Protein AF-A0A7S1ZRF4-F1 (afdb_monomer)

Structure (mmCIF, N/CA/C/O backbone):
data_AF-A0A7S1ZRF4-F1
#
_entry.id   AF-A0A7S1ZRF4-F1
#
loop_
_atom_site.group_PDB
_atom_site.id
_atom_site.type_symbol
_atom_site.label_atom_id
_atom_site.label_alt_id
_atom_site.label_comp_id
_atom_site.label_asym_id
_atom_site.label_entity_id
_atom_site.label_seq_id
_atom_site.pdbx_PDB_ins_code
_atom_site.Cartn_x
_atom_site.Cartn_y
_atom_site.Cartn_z
_atom_site.occupancy
_atom_site.B_iso_or_equiv
_atom_site.auth_seq_id
_atom_site.auth_comp_id
_atom_site.auth_asym_id
_atom_site.auth_atom_id
_atom_site.pdbx_PDB_model_num
ATOM 1 N N . MET A 1 1 ? -15.559 65.525 18.051 1.00 33.03 1 MET A N 1
ATOM 2 C CA . MET A 1 1 ? -15.674 65.335 16.590 1.00 33.03 1 MET A CA 1
ATOM 3 C C . MET A 1 1 ? -14.543 64.409 16.149 1.00 33.03 1 MET A C 1
ATOM 5 O O . MET A 1 1 ? -13.411 64.823 16.328 1.00 33.03 1 MET A O 1
ATOM 9 N N . ALA A 1 2 ? -14.898 63.197 15.673 1.00 30.84 2 ALA A N 1
ATOM 10 C CA . ALA A 1 2 ? -14.132 62.157 14.933 1.00 30.84 2 ALA A CA 1
ATOM 11 C C . ALA A 1 2 ? -12.746 61.707 15.486 1.00 30.84 2 ALA A C 1
ATOM 13 O O . ALA A 1 2 ? -11.907 62.539 15.786 1.00 30.84 2 ALA A O 1
ATOM 14 N N . GLY A 1 3 ? -12.398 60.422 15.686 1.00 26.98 3 GLY A N 1
ATOM 15 C CA . GLY A 1 3 ? -12.718 59.191 14.933 1.00 26.98 3 GLY A CA 1
ATOM 16 C C . GLY A 1 3 ? -11.791 59.090 13.709 1.00 26.98 3 GLY A C 1
ATOM 17 O O . GLY A 1 3 ? -11.862 59.966 12.862 1.00 26.98 3 GLY A O 1
ATOM 18 N N . ILE A 1 4 ? -10.869 58.124 13.584 1.00 33.31 4 ILE A N 1
ATOM 19 C CA . ILE A 1 4 ? -11.102 56.807 12.956 1.00 33.31 4 ILE A CA 1
ATOM 20 C C . ILE A 1 4 ? -9.977 55.817 13.336 1.00 33.31 4 ILE A C 1
ATOM 22 O O . ILE A 1 4 ? -8.793 56.147 13.324 1.00 33.31 4 ILE A O 1
ATOM 26 N N . LEU A 1 5 ? -10.408 54.592 13.650 1.00 33.38 5 LEU A N 1
ATOM 27 C CA . LEU A 1 5 ? -9.651 53.381 13.971 1.00 33.38 5 LEU A CA 1
ATOM 28 C C . LEU A 1 5 ? -9.147 52.649 12.715 1.00 33.38 5 LEU A C 1
ATOM 30 O O . LEU A 1 5 ? -9.769 52.702 11.654 1.00 33.38 5 LEU A O 1
ATOM 34 N N . GLY A 1 6 ? -8.050 51.903 12.885 1.00 29.30 6 GLY A N 1
ATOM 35 C CA . GLY A 1 6 ? -7.490 50.982 11.897 1.00 29.30 6 GLY A CA 1
ATOM 36 C C . GLY A 1 6 ? -8.436 49.836 11.520 1.00 29.30 6 GLY A C 1
ATOM 37 O O . GLY A 1 6 ? -9.207 49.336 12.342 1.00 29.30 6 GLY A O 1
ATOM 38 N N . ARG A 1 7 ? -8.365 49.427 10.249 1.00 33.25 7 ARG A N 1
ATOM 39 C CA . ARG A 1 7 ? -9.131 48.312 9.683 1.00 33.25 7 ARG A CA 1
ATOM 40 C C . ARG A 1 7 ? -8.614 46.976 10.217 1.00 33.25 7 ARG A C 1
ATOM 42 O O . ARG A 1 7 ? -7.439 46.654 10.068 1.00 33.25 7 ARG A O 1
ATOM 49 N N . LYS A 1 8 ? -9.531 46.203 10.796 1.00 32.00 8 LYS A N 1
ATOM 50 C CA . LYS A 1 8 ? -9.404 44.765 11.036 1.00 32.00 8 LYS A CA 1
ATOM 51 C C . LYS A 1 8 ? -9.622 44.040 9.704 1.00 32.00 8 LYS A C 1
ATOM 53 O O . LYS A 1 8 ? -10.572 44.354 8.995 1.00 32.00 8 LYS A O 1
ATOM 58 N N . GLY A 1 9 ? -8.748 43.094 9.371 1.00 30.02 9 GLY A N 1
ATOM 59 C CA . GLY A 1 9 ? -9.056 42.050 8.398 1.00 30.02 9 GLY A CA 1
ATOM 60 C C . GLY A 1 9 ? -9.903 40.994 9.100 1.00 30.02 9 GLY A C 1
ATOM 61 O O . GLY A 1 9 ? -9.411 40.300 9.988 1.00 30.02 9 GLY A O 1
ATOM 62 N N . GLU A 1 10 ? -11.186 40.947 8.765 1.00 29.66 10 GLU A N 1
ATOM 63 C CA . GLU A 1 10 ? -12.134 39.932 9.216 1.00 29.66 10 GLU A CA 1
ATOM 64 C C . GLU A 1 10 ? -11.812 38.594 8.538 1.00 29.66 10 GLU A C 1
ATOM 66 O O . GLU A 1 10 ? -11.831 38.478 7.315 1.00 29.66 10 GLU A O 1
ATOM 71 N N . PHE A 1 11 ? -11.488 37.583 9.347 1.00 29.62 11 PHE A N 1
ATOM 72 C CA . PHE A 1 11 ? -11.480 36.187 8.921 1.00 29.62 11 PHE A CA 1
ATOM 73 C C . PHE A 1 11 ? -12.928 35.683 8.865 1.00 29.62 11 PHE A C 1
ATOM 75 O O . PHE A 1 11 ? -13.675 35.845 9.832 1.00 29.62 11 PHE A O 1
ATOM 82 N N . SER A 1 12 ? -13.304 35.073 7.738 1.00 29.03 12 SER A N 1
ATOM 83 C CA . SER A 1 12 ? -14.616 34.449 7.534 1.00 29.03 12 SER A CA 1
ATOM 84 C C . SER A 1 12 ? -14.866 33.329 8.570 1.00 29.03 12 SER A C 1
ATOM 86 O O . SER A 1 12 ? -13.955 32.527 8.803 1.00 29.03 12 SER A O 1
ATOM 88 N N . PRO A 1 13 ? -16.055 33.229 9.201 1.00 31.58 13 PRO A N 1
ATOM 89 C CA . PRO A 1 13 ? -16.324 32.275 10.286 1.00 31.58 13 PRO A CA 1
ATOM 90 C C . PRO A 1 13 ? -16.543 30.814 9.852 1.00 31.58 13 PRO A C 1
ATOM 92 O O . PRO A 1 13 ? -16.810 29.965 10.701 1.00 31.58 13 PRO A O 1
ATOM 95 N N . GLU A 1 14 ? -16.441 30.483 8.566 1.00 32.94 14 GLU A N 1
ATOM 96 C CA . GLU A 1 14 ? -17.011 29.235 8.029 1.00 32.94 14 GLU A CA 1
ATOM 97 C C . GLU A 1 14 ? -16.104 27.992 8.134 1.00 32.94 14 GLU A C 1
ATOM 99 O O . GLU A 1 14 ? -16.487 26.913 7.700 1.00 32.94 14 GLU A O 1
ATOM 104 N N . THR A 1 15 ? -14.928 28.081 8.770 1.00 39.19 15 THR A N 1
ATOM 105 C CA . THR A 1 15 ? -14.006 26.926 8.934 1.00 39.19 15 THR A CA 1
ATOM 106 C C . THR A 1 15 ? -13.805 26.491 10.394 1.00 39.19 15 THR A C 1
ATOM 108 O O . THR A 1 15 ? -12.878 25.752 10.710 1.00 39.19 15 THR A O 1
ATOM 111 N N . LYS A 1 16 ? -14.665 26.925 11.326 1.00 36.44 16 LYS A N 1
ATOM 112 C CA . LYS A 1 16 ? -14.590 26.517 12.749 1.00 36.44 16 LYS A CA 1
ATOM 113 C C . LYS A 1 16 ? -15.907 25.990 13.320 1.00 36.44 16 LYS A C 1
ATOM 115 O O . LYS A 1 16 ? -16.153 26.106 14.522 1.00 36.44 16 LYS A O 1
ATOM 120 N N . GLN A 1 17 ? -16.747 25.370 12.495 1.00 33.25 17 GLN A N 1
ATOM 121 C CA . GLN A 1 17 ? -17.978 24.758 12.986 1.00 33.25 17 GLN A CA 1
ATOM 122 C C . GLN A 1 17 ? -17.729 23.323 13.497 1.00 33.25 17 GLN A C 1
ATOM 124 O O . GLN A 1 17 ? -17.848 22.344 12.776 1.00 33.25 17 GLN A O 1
ATOM 129 N N . SER A 1 18 ? -17.427 23.251 14.798 1.00 37.56 18 SER A N 1
ATOM 130 C CA . SER A 1 18 ? -17.815 22.186 15.741 1.00 37.56 18 SER A CA 1
ATOM 131 C C . SER A 1 18 ? -17.152 20.801 15.617 1.00 37.56 18 SER A C 1
ATOM 133 O O . SER A 1 18 ? -17.757 19.806 15.232 1.00 37.56 18 SER A O 1
ATOM 135 N N . MET A 1 19 ? -15.935 20.707 16.163 1.00 38.59 19 MET A N 1
ATOM 136 C CA . MET A 1 19 ? -15.330 19.470 16.691 1.00 38.59 19 MET A CA 1
ATOM 137 C C . MET A 1 19 ? -16.034 18.987 17.980 1.00 38.59 19 MET A C 1
ATOM 139 O O . MET A 1 19 ? -15.415 18.834 19.030 1.00 38.59 19 MET A O 1
ATOM 143 N N . THR A 1 20 ? -17.354 18.810 17.953 1.00 39.84 20 THR A N 1
ATOM 144 C CA . THR A 1 20 ? -18.137 18.420 19.141 1.00 39.84 20 THR A CA 1
ATOM 145 C C . THR A 1 20 ? -19.327 17.546 18.766 1.00 39.84 20 THR A C 1
ATOM 147 O O . THR A 1 20 ? -20.463 17.827 19.118 1.00 39.84 20 THR A O 1
ATOM 150 N N . PHE A 1 21 ? -19.068 16.430 18.090 1.00 37.81 21 PHE A N 1
ATOM 151 C CA . PHE A 1 21 ? -20.012 15.318 18.078 1.00 37.81 21 PHE A CA 1
ATOM 152 C C . PHE A 1 21 ? -19.261 14.007 18.301 1.00 37.81 21 PHE A C 1
ATOM 154 O O . PHE A 1 21 ? -18.578 13.489 17.423 1.00 37.81 21 PHE A O 1
ATOM 161 N N . LEU A 1 22 ? -19.412 13.457 19.508 1.00 47.25 22 LEU A N 1
ATOM 162 C CA . LEU A 1 22 ? -19.180 12.044 19.800 1.00 47.25 22 LEU A CA 1
ATOM 163 C C . LEU A 1 22 ? -20.232 11.229 19.028 1.00 47.25 22 LEU A C 1
ATOM 165 O O . LEU A 1 22 ? -21.227 10.789 19.598 1.00 47.25 22 LEU A O 1
ATOM 169 N N . GLN A 1 23 ? -20.087 11.095 17.712 1.00 51.50 23 GLN A N 1
ATOM 170 C CA . GLN A 1 23 ? -20.987 10.259 16.923 1.00 51.50 23 GLN A CA 1
ATOM 171 C C . GLN A 1 23 ? -20.644 8.787 17.170 1.00 51.50 23 GLN A C 1
ATOM 173 O O . GLN A 1 23 ? -19.530 8.332 16.919 1.00 51.50 23 GLN A O 1
ATOM 178 N N . SER A 1 24 ? -21.616 8.038 17.694 1.00 58.03 24 SER A N 1
ATOM 179 C CA . SER A 1 24 ? -21.500 6.602 17.972 1.00 58.03 24 SER A CA 1
ATOM 180 C C . SER A 1 24 ? -21.417 5.747 16.703 1.00 58.03 24 SER A C 1
ATOM 182 O O . SER A 1 24 ? -20.980 4.599 16.774 1.00 58.03 24 SER A O 1
ATOM 184 N N . LYS A 1 25 ? -21.797 6.301 15.546 1.00 61.62 25 LYS A N 1
ATOM 185 C CA . LYS A 1 25 ? -21.842 5.635 14.239 1.00 61.62 25 LYS A CA 1
ATOM 186 C C . LYS A 1 25 ? -21.208 6.526 13.156 1.00 61.62 25 LYS A C 1
ATOM 188 O O . LYS A 1 25 ? -21.244 7.747 13.322 1.00 61.62 25 LYS A O 1
ATOM 193 N N . PRO A 1 26 ? -20.615 5.947 12.097 1.00 63.88 26 PRO A N 1
ATOM 194 C CA . PRO A 1 26 ? -20.062 6.720 10.988 1.00 63.88 26 PRO A CA 1
ATOM 195 C C . PRO A 1 26 ? -21.152 7.541 10.284 1.00 63.88 26 PRO A C 1
ATOM 197 O O . PRO A 1 26 ? -22.310 7.106 10.269 1.00 63.88 26 PRO A O 1
ATOM 200 N N . PRO A 1 27 ? -20.826 8.729 9.737 1.00 62.78 27 PRO A N 1
ATOM 201 C CA . PRO A 1 27 ? -21.775 9.468 8.914 1.00 62.78 27 PRO A CA 1
ATOM 202 C C . PRO A 1 27 ? -22.159 8.619 7.687 1.00 62.78 27 PRO A C 1
ATOM 204 O O . PRO A 1 27 ? -21.365 7.771 7.267 1.00 62.78 27 PRO A O 1
ATOM 207 N N . PRO A 1 28 ? -23.361 8.815 7.109 1.00 59.09 28 PRO A N 1
ATOM 208 C CA . PRO A 1 28 ? -23.711 8.163 5.854 1.00 59.09 28 PRO A CA 1
ATOM 209 C C . PRO A 1 28 ? -22.632 8.460 4.813 1.00 59.09 28 PRO A C 1
ATOM 211 O O . PRO A 1 28 ? -22.016 9.528 4.880 1.00 59.09 28 PRO A O 1
ATOM 214 N N . ALA A 1 29 ? -22.408 7.541 3.868 1.00 57.16 29 ALA A N 1
ATOM 215 C CA . ALA A 1 29 ? -21.528 7.739 2.712 1.00 57.16 29 ALA A CA 1
ATOM 216 C C . ALA A 1 29 ? -22.081 8.867 1.813 1.00 57.16 29 ALA A C 1
ATOM 218 O O . ALA A 1 29 ? -22.580 8.657 0.712 1.00 57.16 29 ALA A O 1
ATOM 219 N N . ALA A 1 30 ? -22.102 10.090 2.330 1.00 48.25 30 ALA A N 1
ATOM 220 C CA . ALA A 1 30 ? -22.724 11.236 1.718 1.00 48.25 30 ALA A CA 1
ATOM 221 C C . ALA A 1 30 ? -21.773 11.751 0.642 1.00 48.25 30 ALA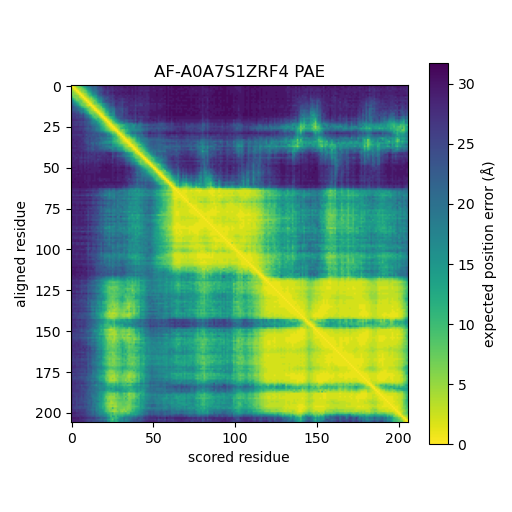 A C 1
ATOM 223 O O . ALA A 1 30 ? -20.823 12.470 0.931 1.00 48.25 30 ALA A O 1
ATOM 224 N N . THR A 1 31 ? -22.071 11.421 -0.616 1.00 48.06 31 THR A N 1
ATOM 225 C CA . THR A 1 31 ? -21.656 12.176 -1.819 1.00 48.06 31 THR A CA 1
ATOM 226 C C . THR A 1 31 ? -20.153 12.321 -2.109 1.00 48.06 31 THR A C 1
ATOM 228 O O . THR A 1 31 ? -19.797 13.011 -3.061 1.00 48.06 31 THR A O 1
ATOM 231 N N . ILE A 1 32 ? -19.267 11.657 -1.367 1.00 52.41 32 ILE A N 1
ATOM 232 C CA . ILE A 1 32 ? -17.816 11.712 -1.590 1.00 52.41 32 ILE A CA 1
ATOM 233 C C . ILE A 1 32 ? -17.388 10.471 -2.382 1.00 52.41 32 ILE A C 1
ATOM 235 O O . ILE A 1 32 ? -17.620 9.341 -1.952 1.00 52.41 32 ILE A O 1
ATOM 239 N N . ILE A 1 33 ? -16.772 10.689 -3.549 1.00 55.03 33 ILE A N 1
ATOM 240 C CA . ILE A 1 33 ? -16.046 9.643 -4.286 1.00 55.03 33 ILE A CA 1
ATOM 241 C C . ILE A 1 33 ? -15.005 9.073 -3.315 1.00 55.03 33 ILE A C 1
ATOM 243 O O . ILE A 1 33 ? -14.275 9.877 -2.730 1.00 55.03 33 ILE A O 1
ATOM 247 N N . PRO A 1 34 ? -14.930 7.743 -3.104 1.00 55.97 34 PRO A N 1
ATOM 248 C CA . PRO A 1 34 ? -13.941 7.181 -2.198 1.00 55.97 34 PRO A CA 1
ATOM 249 C C . PRO A 1 34 ? -12.557 7.703 -2.601 1.00 55.97 34 PRO A C 1
ATOM 251 O O . PRO A 1 34 ? -12.203 7.614 -3.782 1.00 55.97 34 PRO A O 1
ATOM 254 N N . PRO A 1 35 ? -11.795 8.297 -1.668 1.00 58.38 35 PRO A N 1
ATOM 255 C CA . PRO A 1 35 ? -10.445 8.734 -1.975 1.00 58.38 35 PRO A CA 1
ATOM 256 C C . PRO A 1 35 ? -9.647 7.527 -2.471 1.00 58.38 35 PRO A C 1
ATOM 258 O O . PRO A 1 35 ? -9.730 6.434 -1.907 1.00 58.38 35 PRO A O 1
ATOM 261 N N . SER A 1 36 ? -8.898 7.710 -3.556 1.00 57.59 36 SER A N 1
ATOM 262 C CA . SER A 1 36 ? -7.970 6.692 -4.037 1.00 57.59 36 SER A CA 1
ATOM 263 C C . SER A 1 36 ? -6.945 6.381 -2.948 1.00 57.59 36 SER A C 1
ATOM 265 O O . SER A 1 36 ? -6.532 7.280 -2.208 1.00 57.59 36 SER A O 1
ATOM 267 N N . SER A 1 37 ? -6.536 5.113 -2.837 1.00 55.78 37 SER A N 1
ATOM 268 C CA . SER A 1 37 ? -5.492 4.706 -1.895 1.00 55.78 37 SER A CA 1
ATOM 269 C C . SER A 1 37 ? -4.270 5.625 -2.047 1.00 55.78 37 SER A C 1
ATOM 271 O O . SER A 1 37 ? -3.891 5.924 -3.183 1.00 55.78 37 SER A O 1
ATOM 273 N N . PRO A 1 38 ? -3.661 6.100 -0.943 1.00 56.91 38 PRO A N 1
ATOM 274 C CA . PRO A 1 38 ? -2.500 6.972 -1.041 1.00 56.91 38 PRO A CA 1
ATOM 275 C C . PRO A 1 38 ? -1.393 6.228 -1.779 1.00 56.91 38 PRO A C 1
ATOM 277 O O . PRO A 1 38 ? -1.087 5.083 -1.437 1.00 56.91 38 PRO A O 1
ATOM 280 N N . ASN A 1 39 ? -0.790 6.871 -2.777 1.00 48.84 39 ASN A N 1
ATOM 281 C CA . ASN A 1 39 ? 0.384 6.301 -3.415 1.00 48.84 39 ASN A CA 1
ATOM 282 C C . ASN A 1 39 ? 1.521 6.199 -2.379 1.00 48.84 39 ASN A C 1
ATOM 284 O O . ASN A 1 39 ? 1.719 7.141 -1.602 1.00 48.84 39 ASN A O 1
ATOM 288 N N . PRO A 1 40 ? 2.329 5.120 -2.397 1.00 45.59 40 PRO A N 1
ATOM 289 C CA . PRO A 1 40 ? 3.469 4.949 -1.487 1.00 45.59 40 PRO A CA 1
ATOM 290 C C . PRO A 1 40 ? 4.454 6.130 -1.511 1.00 45.59 40 PRO A C 1
ATOM 292 O O . PRO A 1 40 ? 5.185 6.366 -0.550 1.00 45.59 40 PRO A O 1
ATOM 295 N N . LEU A 1 41 ? 4.466 6.874 -2.619 1.00 42.62 41 LEU A N 1
ATOM 296 C CA . LEU A 1 41 ? 5.372 7.981 -2.899 1.00 42.62 41 LEU A CA 1
ATOM 297 C C . LEU A 1 41 ? 4.942 9.319 -2.269 1.00 42.62 41 LEU A C 1
ATOM 299 O O . LEU A 1 41 ? 5.770 10.218 -2.167 1.00 42.62 41 LEU A O 1
ATOM 303 N N . GLU A 1 42 ? 3.693 9.480 -1.813 1.00 38.91 42 GLU A N 1
ATOM 304 C CA . GLU A 1 42 ? 3.192 10.795 -1.363 1.00 38.91 42 GLU A CA 1
ATOM 305 C C . GLU A 1 42 ? 3.409 11.068 0.141 1.00 38.91 42 GLU A C 1
ATOM 307 O O . GLU A 1 42 ? 3.252 12.190 0.616 1.00 38.91 42 GLU A O 1
ATOM 312 N N . SER A 1 43 ? 3.846 10.070 0.919 1.00 39.91 43 SER A N 1
ATOM 313 C CA . SER A 1 43 ? 4.050 10.225 2.370 1.00 39.91 43 SER A CA 1
ATOM 314 C C . SER A 1 43 ? 5.452 10.713 2.772 1.00 39.91 43 SER A C 1
ATOM 316 O O . SER A 1 43 ? 5.727 10.841 3.970 1.00 39.91 43 SER A O 1
ATOM 318 N N . SER A 1 44 ? 6.366 10.998 1.840 1.00 38.81 44 SER A N 1
ATOM 319 C CA . SER A 1 44 ? 7.696 11.500 2.202 1.00 38.81 44 SER A CA 1
ATOM 320 C C . SER A 1 44 ? 7.681 13.010 2.463 1.00 38.81 44 SER A C 1
ATOM 322 O O . SER A 1 44 ? 8.193 13.795 1.667 1.00 38.81 44 SER A O 1
ATOM 324 N N . LYS A 1 45 ? 7.159 13.436 3.620 1.00 36.16 45 LYS A N 1
ATOM 325 C CA . LYS A 1 45 ? 7.722 14.630 4.262 1.00 36.16 45 LYS A CA 1
ATOM 326 C C . LYS A 1 45 ? 9.011 14.206 4.953 1.00 36.16 45 LYS A C 1
ATOM 328 O O . LYS A 1 45 ? 9.015 13.403 5.880 1.00 36.16 45 LYS A O 1
ATOM 333 N N . VAL A 1 46 ? 10.100 14.691 4.378 1.00 33.00 46 VAL A N 1
ATOM 334 C CA . VAL A 1 46 ? 11.487 14.437 4.749 1.00 33.00 46 VAL A CA 1
ATOM 335 C C . VAL A 1 46 ? 11.709 14.942 6.178 1.00 33.00 46 VAL A C 1
ATOM 337 O O . VAL A 1 46 ? 11.632 16.143 6.415 1.00 33.00 46 VAL A O 1
ATOM 340 N N . GLU A 1 47 ? 11.965 14.045 7.132 1.00 37.12 47 GLU A N 1
ATOM 341 C CA . GLU A 1 47 ? 12.605 14.445 8.387 1.00 37.12 47 GLU A CA 1
ATOM 342 C C . GLU A 1 47 ? 14.115 14.524 8.149 1.00 37.12 47 GLU A C 1
ATOM 344 O O . GLU A 1 47 ? 14.776 13.544 7.793 1.00 37.12 47 GLU A O 1
ATOM 349 N N . GLU A 1 48 ? 14.629 15.739 8.298 1.00 41.44 48 GLU A N 1
ATOM 350 C CA . GLU A 1 48 ? 16.032 16.119 8.204 1.00 41.44 48 GLU A CA 1
ATOM 351 C C . GLU A 1 48 ? 16.839 15.417 9.310 1.00 41.44 48 GLU A C 1
ATOM 353 O O . GLU A 1 48 ? 16.588 15.620 10.497 1.00 41.44 48 GLU A O 1
ATOM 358 N N . GLY A 1 49 ? 17.821 14.591 8.929 1.00 41.78 49 GLY A N 1
ATOM 359 C CA . GLY A 1 49 ? 18.822 14.075 9.871 1.00 41.78 49 GLY A CA 1
ATOM 360 C C . GLY A 1 49 ? 19.065 12.564 9.860 1.00 41.78 49 GLY A C 1
ATOM 361 O O . GLY A 1 49 ? 18.877 11.895 10.872 1.00 41.78 49 GLY A O 1
ATOM 362 N N . ARG A 1 50 ? 19.557 12.027 8.737 1.00 47.09 50 ARG A N 1
ATOM 363 C CA . ARG A 1 50 ? 20.667 11.049 8.705 1.00 47.09 50 ARG A CA 1
ATOM 364 C C . ARG A 1 50 ? 21.195 10.934 7.274 1.00 47.09 50 ARG A C 1
ATOM 366 O O . ARG A 1 50 ? 20.500 10.468 6.377 1.00 47.09 50 ARG A O 1
ATOM 373 N N . GLU A 1 51 ? 22.409 11.411 7.050 1.00 44.69 51 GLU A N 1
ATOM 374 C CA . GLU A 1 51 ? 23.041 11.399 5.734 1.00 44.69 51 GLU A CA 1
ATOM 375 C C . GLU A 1 51 ? 23.481 9.994 5.295 1.00 44.69 51 GLU A C 1
ATOM 377 O O . GLU A 1 51 ? 23.897 9.161 6.101 1.00 44.69 51 GLU A O 1
ATOM 382 N N . SER A 1 52 ? 23.477 9.823 3.967 1.00 47.59 52 SER A N 1
ATOM 383 C CA . SER A 1 52 ? 24.216 8.850 3.143 1.00 47.59 52 SER A CA 1
ATOM 384 C C . SER A 1 52 ? 23.677 7.413 3.016 1.00 47.59 52 SER A C 1
ATOM 386 O O . SER A 1 52 ? 24.118 6.501 3.699 1.00 47.59 52 SER A O 1
ATOM 388 N N . ILE A 1 53 ? 22.718 7.223 2.093 1.00 51.22 53 ILE A N 1
ATOM 389 C CA . ILE A 1 53 ? 22.818 6.373 0.868 1.00 51.22 53 ILE A CA 1
ATOM 390 C C . ILE A 1 53 ? 21.532 6.451 0.001 1.00 51.22 53 ILE A C 1
ATOM 392 O O . ILE A 1 53 ? 21.171 5.505 -0.692 1.00 51.22 53 ILE A O 1
ATOM 396 N N . ALA A 1 54 ? 20.811 7.574 0.004 1.00 48.16 54 ALA A N 1
ATOM 397 C CA . ALA A 1 54 ? 19.811 7.852 -1.029 1.00 48.16 54 ALA A CA 1
ATOM 398 C C . ALA A 1 54 ? 20.481 8.733 -2.085 1.00 48.16 54 ALA A C 1
ATOM 400 O O . ALA A 1 54 ? 20.276 9.943 -2.124 1.00 48.16 54 ALA A O 1
ATOM 401 N N . THR A 1 55 ? 21.387 8.134 -2.861 1.00 40.06 55 THR A N 1
ATOM 402 C CA . THR A 1 55 ? 21.982 8.805 -4.015 1.00 40.06 55 THR A CA 1
ATOM 403 C C . THR A 1 55 ? 20.850 9.259 -4.922 1.00 40.06 55 THR A C 1
ATOM 405 O O . THR A 1 55 ? 20.068 8.452 -5.419 1.00 40.06 55 THR A O 1
ATOM 408 N N . THR A 1 56 ? 20.787 10.572 -5.092 1.00 45.16 56 THR A N 1
ATOM 409 C CA . THR A 1 56 ? 20.155 11.303 -6.179 1.00 45.16 56 THR A CA 1
ATOM 410 C C . THR A 1 56 ? 20.343 10.576 -7.504 1.00 45.16 56 THR A C 1
ATOM 412 O O . THR A 1 56 ? 21.345 10.757 -8.188 1.00 45.16 56 THR A O 1
ATOM 415 N N . ILE A 1 57 ? 19.359 9.768 -7.884 1.00 49.84 57 ILE A N 1
ATOM 416 C CA . ILE A 1 57 ? 19.132 9.429 -9.283 1.00 49.84 57 ILE A CA 1
ATOM 417 C C . ILE A 1 57 ? 17.628 9.496 -9.553 1.00 49.84 57 ILE A C 1
ATOM 419 O O . ILE A 1 57 ? 16.971 8.494 -9.813 1.00 49.84 57 ILE A O 1
ATOM 423 N N . ALA A 1 58 ? 17.071 10.704 -9.466 1.00 47.78 58 ALA A N 1
ATOM 424 C CA . ALA A 1 58 ? 15.902 11.021 -10.270 1.00 47.78 58 ALA A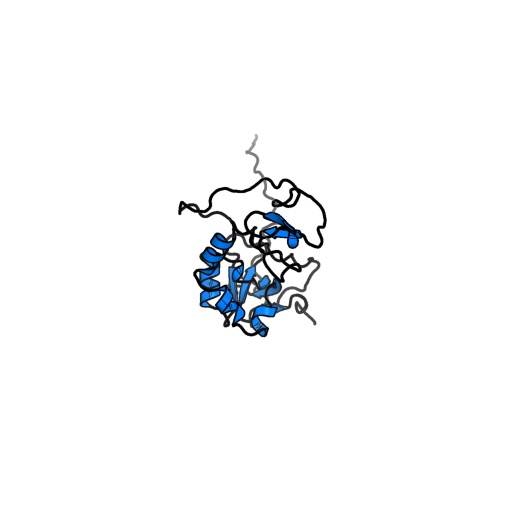 CA 1
ATOM 425 C C . ALA A 1 58 ? 16.422 11.193 -11.705 1.00 47.78 58 ALA A C 1
ATOM 427 O O . ALA A 1 58 ? 16.956 12.246 -12.047 1.00 47.78 58 ALA A O 1
ATOM 428 N N . TYR A 1 59 ? 16.379 10.123 -12.503 1.00 50.12 59 TYR A N 1
ATOM 429 C CA . TYR A 1 59 ? 16.499 10.266 -13.951 1.00 50.12 59 TYR A CA 1
ATOM 430 C C . TYR A 1 59 ? 15.229 10.980 -14.416 1.00 50.12 59 TYR A C 1
ATOM 432 O O . TYR A 1 59 ? 14.127 10.487 -14.183 1.00 50.12 59 TYR A O 1
ATOM 440 N N . GLU A 1 60 ? 15.370 12.144 -15.049 1.00 56.88 60 GLU A N 1
ATOM 441 C CA . GLU A 1 60 ? 14.323 12.648 -15.934 1.00 56.88 60 GLU A CA 1
ATOM 442 C C . GLU A 1 60 ? 14.117 11.571 -17.005 1.00 56.88 60 GLU A C 1
ATOM 444 O O . GLU A 1 60 ? 15.017 11.302 -17.802 1.00 56.88 60 GLU A O 1
ATOM 449 N N . GLY A 1 61 ? 12.988 10.864 -16.924 1.00 56.81 61 GLY A N 1
ATOM 450 C CA . GLY A 1 61 ? 12.684 9.721 -17.773 1.00 56.81 61 GLY A CA 1
ATOM 451 C C . GLY A 1 61 ? 12.682 10.133 -19.237 1.00 56.81 61 GLY A C 1
ATOM 452 O O . GLY A 1 61 ? 11.774 10.817 -19.705 1.00 56.81 61 GLY A O 1
ATOM 453 N N . THR A 1 62 ? 13.707 9.714 -19.969 1.00 58.44 62 THR A N 1
ATOM 454 C CA . THR A 1 62 ? 13.636 9.623 -21.421 1.00 58.44 62 THR A CA 1
ATOM 455 C C . THR A 1 62 ? 12.617 8.526 -21.714 1.00 58.44 62 THR A C 1
ATOM 457 O O . THR A 1 62 ? 12.913 7.372 -21.417 1.00 58.44 62 THR A O 1
ATOM 460 N N . GLY A 1 63 ? 11.416 8.875 -22.187 1.00 70.44 63 GLY A N 1
ATOM 461 C CA . GLY A 1 63 ? 10.372 7.889 -22.501 1.00 70.44 63 GLY A CA 1
ATOM 462 C C . GLY A 1 63 ? 10.931 6.775 -23.386 1.00 70.44 63 GLY A C 1
ATOM 463 O O . GLY A 1 63 ? 11.577 7.069 -24.398 1.00 70.44 63 GLY A O 1
ATOM 464 N N . GLY A 1 64 ? 10.770 5.527 -22.953 1.00 87.56 64 GLY A N 1
ATOM 465 C CA . G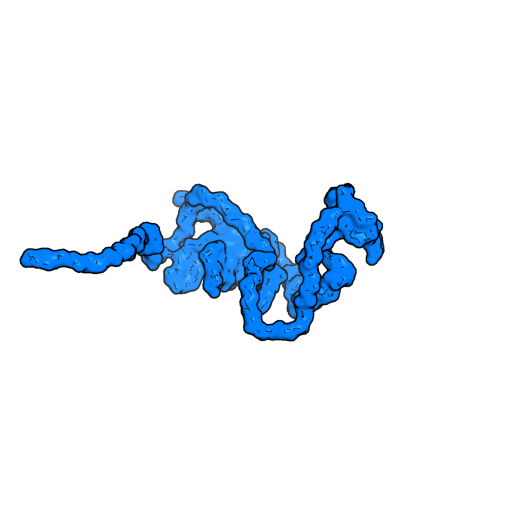LY A 1 64 ? 11.293 4.344 -23.616 1.00 87.56 64 GLY A CA 1
ATOM 466 C C . GLY A 1 64 ? 12.168 3.449 -22.736 1.00 87.56 64 GLY A C 1
ATOM 467 O O . GLY A 1 64 ? 12.760 3.841 -21.727 1.00 87.56 64 GLY A O 1
ATOM 468 N N . CYS A 1 65 ? 12.297 2.198 -23.176 1.00 94.25 65 CYS A N 1
ATOM 469 C CA . CYS A 1 65 ? 13.044 1.166 -22.481 1.00 94.25 65 CYS A CA 1
ATOM 470 C C . CYS A 1 65 ? 14.529 1.539 -22.327 1.00 94.25 65 CYS A C 1
ATOM 472 O O . CYS A 1 65 ? 15.248 1.701 -23.308 1.00 94.25 65 CYS A O 1
ATOM 474 N N . LEU A 1 66 ? 15.050 1.549 -21.099 1.00 92.56 66 LEU A N 1
ATOM 475 C CA . LEU A 1 66 ? 16.446 1.898 -20.800 1.00 92.56 66 LEU A CA 1
ATOM 476 C C . LEU A 1 66 ? 17.480 0.871 -21.296 1.00 92.56 66 LEU A C 1
ATOM 478 O O . LEU A 1 66 ? 18.678 1.143 -21.267 1.00 92.56 66 LEU A O 1
ATOM 482 N N . SER A 1 67 ? 17.036 -0.313 -21.725 1.00 92.38 67 SER A N 1
ATOM 483 C CA . SER A 1 67 ? 17.907 -1.369 -22.256 1.00 92.38 67 SER A CA 1
ATOM 484 C C . SER A 1 67 ? 18.079 -1.263 -23.778 1.00 92.38 67 SER A C 1
ATOM 486 O O . SER A 1 67 ? 19.199 -1.356 -24.276 1.00 92.38 67 SER A O 1
ATOM 488 N N . CYS A 1 68 ? 16.998 -1.016 -24.528 1.00 93.88 68 CYS A N 1
ATOM 489 C CA . CYS A 1 68 ? 17.030 -0.957 -25.997 1.00 93.88 68 CYS A CA 1
ATOM 490 C C . CYS A 1 68 ? 16.806 0.448 -26.588 1.00 93.88 68 CYS A C 1
ATOM 492 O O . CYS A 1 68 ? 17.077 0.662 -27.768 1.00 93.88 68 CYS A O 1
ATOM 494 N N . GLY A 1 69 ? 16.330 1.401 -25.786 1.00 91.12 69 GLY A N 1
ATOM 495 C CA . GLY A 1 69 ? 16.001 2.774 -26.177 1.00 91.12 69 GLY A CA 1
ATOM 496 C C . GLY A 1 69 ? 14.665 2.942 -26.908 1.00 91.12 69 GLY A C 1
ATOM 497 O O . GLY A 1 69 ? 14.358 4.057 -27.322 1.00 91.12 69 GLY A O 1
ATOM 498 N N . ALA A 1 70 ? 13.892 1.871 -27.111 1.00 91.94 70 ALA A N 1
ATOM 499 C CA . ALA A 1 70 ? 12.615 1.922 -27.820 1.00 91.94 70 ALA A CA 1
ATOM 500 C C . ALA A 1 70 ? 11.446 2.228 -26.873 1.00 91.94 70 ALA A C 1
ATOM 502 O O . ALA A 1 70 ? 11.371 1.676 -25.777 1.00 91.94 70 ALA A O 1
ATOM 503 N N . ASP A 1 71 ? 10.523 3.070 -27.333 1.00 92.56 71 ASP A N 1
ATOM 504 C CA . ASP A 1 71 ? 9.267 3.419 -26.658 1.00 92.56 71 ASP A CA 1
ATOM 505 C C . ASP A 1 71 ? 8.083 2.725 -27.357 1.00 92.56 71 ASP A C 1
ATOM 507 O O . ASP A 1 71 ? 7.228 3.338 -28.000 1.00 92.56 71 ASP A O 1
ATOM 511 N N . ASP A 1 72 ? 8.120 1.393 -27.355 1.00 92.75 72 ASP A N 1
ATOM 512 C CA . ASP A 1 72 ? 7.121 0.527 -27.978 1.00 92.75 72 ASP A CA 1
ATOM 513 C C . ASP A 1 72 ? 6.694 -0.615 -27.039 1.00 92.75 72 ASP A C 1
ATOM 515 O O . ASP A 1 72 ? 7.067 -0.645 -25.872 1.00 92.75 72 ASP A O 1
ATOM 519 N N . ASP A 1 73 ? 5.823 -1.509 -27.522 1.00 92.38 73 ASP A N 1
ATOM 520 C CA . ASP A 1 73 ? 5.365 -2.728 -26.827 1.00 92.38 73 ASP A CA 1
ATOM 521 C C . ASP A 1 73 ? 5.073 -2.571 -25.317 1.00 92.38 73 ASP A C 1
ATOM 523 O O . ASP A 1 73 ? 5.507 -3.349 -24.465 1.00 92.38 73 ASP A O 1
ATOM 527 N N . HIS A 1 74 ? 4.281 -1.549 -24.989 1.00 91.50 74 HIS A N 1
ATOM 528 C CA . HIS A 1 74 ? 3.883 -1.191 -23.625 1.00 91.50 74 HIS A CA 1
ATOM 529 C C . HIS A 1 74 ? 3.216 -2.343 -22.851 1.00 91.50 74 HIS A C 1
ATOM 531 O O . HIS A 1 74 ? 3.230 -2.355 -21.624 1.00 91.50 74 HIS A O 1
ATOM 537 N N . ALA A 1 75 ? 2.646 -3.331 -23.553 1.00 91.81 75 ALA A N 1
ATOM 538 C CA . ALA A 1 75 ? 2.053 -4.520 -22.941 1.00 91.81 75 ALA A CA 1
ATOM 539 C C . ALA A 1 75 ? 3.095 -5.427 -22.261 1.00 91.81 75 ALA A C 1
ATOM 541 O O . ALA A 1 75 ? 2.757 -6.171 -21.342 1.00 91.81 75 ALA A O 1
ATOM 542 N N . ASN A 1 76 ? 4.352 -5.360 -22.704 1.00 93.81 76 ASN A N 1
ATOM 543 C CA . ASN A 1 76 ? 5.481 -6.104 -22.156 1.00 93.81 76 ASN A CA 1
ATOM 544 C C . ASN A 1 76 ? 6.481 -5.191 -21.436 1.00 93.81 76 ASN A C 1
ATOM 546 O O . ASN A 1 76 ? 7.608 -5.618 -21.179 1.00 93.81 76 ASN A O 1
ATOM 550 N N . LEU A 1 77 ? 6.097 -3.953 -21.125 1.00 93.88 77 LEU A N 1
ATOM 551 C CA . LEU A 1 77 ? 6.938 -2.971 -20.453 1.00 93.88 77 LEU A CA 1
ATOM 552 C C . LEU A 1 77 ? 6.771 -3.061 -18.931 1.00 93.88 77 LEU A C 1
ATOM 554 O O . LEU A 1 77 ? 5.668 -3.208 -18.410 1.00 93.88 77 LEU A O 1
ATOM 558 N N . LEU A 1 78 ? 7.886 -2.960 -18.219 1.00 94.06 78 LEU A N 1
ATOM 559 C CA . LEU A 1 78 ? 7.979 -2.934 -16.766 1.00 94.06 78 LEU A CA 1
ATOM 560 C C . LEU A 1 78 ? 8.560 -1.602 -16.323 1.00 94.06 78 LEU A C 1
ATOM 562 O O . LEU A 1 78 ? 9.524 -1.118 -16.913 1.00 94.06 78 LEU A O 1
ATOM 566 N N . ILE A 1 79 ? 8.015 -1.050 -15.245 1.00 93.44 79 ILE A N 1
ATOM 567 C CA . ILE A 1 79 ? 8.499 0.187 -14.637 1.00 93.44 79 ILE A CA 1
ATOM 568 C C . ILE A 1 79 ? 9.138 -0.170 -13.299 1.00 93.44 79 ILE A C 1
ATOM 570 O O . ILE A 1 79 ? 8.584 -0.932 -12.513 1.00 93.44 79 ILE A O 1
ATOM 574 N N . CYS A 1 80 ? 10.347 0.331 -13.059 1.00 90.25 80 CYS A N 1
ATOM 575 C CA . CYS A 1 80 ? 11.033 0.128 -11.790 1.00 90.25 80 CYS A CA 1
ATOM 576 C C . CYS A 1 80 ? 10.428 1.025 -10.700 1.00 90.25 80 CYS A C 1
ATOM 578 O O . CYS A 1 80 ? 10.532 2.245 -10.798 1.00 90.25 80 CYS A O 1
ATOM 580 N N . GLU A 1 81 ? 9.939 0.442 -9.605 1.00 88.25 81 GLU A N 1
ATOM 581 C CA . GLU A 1 81 ? 9.302 1.168 -8.484 1.00 88.25 81 GLU A CA 1
ATOM 582 C C . GLU A 1 81 ? 10.247 2.101 -7.695 1.00 88.25 81 GLU A C 1
ATOM 584 O O . GLU A 1 81 ? 9.830 2.832 -6.797 1.00 88.25 81 GLU A O 1
ATOM 589 N N . ALA A 1 82 ? 11.553 2.062 -7.977 1.00 84.31 82 ALA A N 1
ATOM 590 C CA . ALA A 1 82 ? 12.550 2.881 -7.285 1.00 84.31 82 ALA A CA 1
ATOM 591 C C . ALA A 1 82 ? 13.110 4.033 -8.128 1.00 84.31 82 ALA A C 1
ATOM 593 O O . ALA A 1 82 ? 13.438 5.077 -7.569 1.00 84.31 82 ALA A O 1
ATOM 594 N N . CYS A 1 83 ? 13.282 3.840 -9.438 1.00 87.56 83 CYS A N 1
ATOM 595 C CA . CYS A 1 83 ? 13.875 4.848 -10.323 1.00 87.56 83 CYS A CA 1
ATOM 596 C C . CYS A 1 83 ? 12.960 5.274 -11.474 1.00 87.56 83 CYS A C 1
ATOM 598 O O . CYS A 1 83 ? 13.386 6.078 -12.298 1.00 87.56 83 CYS A O 1
ATOM 600 N N . ASN A 1 84 ? 11.752 4.708 -11.559 1.00 89.56 84 ASN A N 1
ATOM 601 C CA . ASN A 1 84 ? 10.785 4.897 -12.642 1.00 89.56 84 ASN A CA 1
ATOM 602 C C . ASN A 1 84 ? 11.335 4.594 -14.048 1.00 89.56 84 ASN A C 1
ATOM 604 O O . ASN A 1 84 ? 10.769 5.027 -15.043 1.00 89.56 84 ASN A O 1
ATOM 608 N N . GLY A 1 85 ? 12.436 3.844 -14.144 1.00 91.31 85 GLY A N 1
ATOM 609 C CA . GLY A 1 85 ? 12.990 3.412 -15.422 1.00 91.31 85 GLY A CA 1
ATOM 610 C C . GLY A 1 85 ? 12.135 2.331 -16.077 1.00 91.31 85 GLY A C 1
ATOM 611 O O . GLY A 1 85 ? 11.664 1.422 -15.389 1.00 91.31 85 GLY A O 1
ATOM 612 N N . GLU A 1 86 ? 11.992 2.410 -17.395 1.00 94.25 86 GLU A N 1
ATOM 613 C CA . GLU A 1 86 ? 11.191 1.498 -18.210 1.00 94.25 86 GLU A CA 1
ATOM 614 C C . GLU A 1 86 ? 12.051 0.373 -18.806 1.00 94.25 86 GLU A C 1
ATOM 616 O O . GLU A 1 86 ? 13.180 0.592 -19.252 1.00 94.25 86 GLU A O 1
ATOM 621 N N . PHE A 1 87 ? 11.536 -0.856 -18.819 1.00 95.06 87 PHE A N 1
ATOM 622 C CA . PHE A 1 87 ? 12.238 -2.044 -19.305 1.00 95.06 87 PHE A CA 1
ATOM 623 C C . PHE A 1 87 ? 11.265 -3.031 -19.947 1.00 95.06 87 PHE A C 1
ATOM 625 O O . PHE A 1 87 ? 10.348 -3.495 -19.279 1.00 95.06 87 PHE A O 1
ATOM 632 N N . HIS A 1 88 ? 11.477 -3.443 -21.197 1.00 96.56 88 HIS A N 1
ATOM 633 C CA . HIS A 1 88 ? 10.731 -4.591 -21.721 1.00 96.56 88 HIS A CA 1
ATOM 634 C C . HIS A 1 88 ? 11.113 -5.869 -20.981 1.00 96.56 88 HIS A C 1
ATOM 636 O O . HIS A 1 88 ? 12.292 -6.103 -20.710 1.00 96.56 88 HIS A O 1
ATOM 642 N N . THR A 1 89 ? 10.137 -6.743 -20.738 1.00 95.75 89 THR A N 1
ATOM 643 C CA . THR A 1 89 ? 10.328 -8.075 -20.138 1.00 95.75 89 THR A CA 1
ATOM 644 C C . THR A 1 89 ? 11.450 -8.861 -20.821 1.00 95.75 89 THR A C 1
ATOM 646 O O . THR A 1 89 ? 12.273 -9.474 -20.142 1.00 95.75 89 THR A O 1
ATOM 649 N N . TYR A 1 90 ? 11.542 -8.791 -22.152 1.00 96.00 90 TYR A N 1
ATOM 650 C CA . TYR A 1 90 ? 12.545 -9.497 -22.951 1.00 96.00 90 TYR A CA 1
ATOM 651 C C . TYR A 1 90 ? 13.899 -8.782 -23.074 1.00 96.00 90 TYR A C 1
ATOM 653 O O . TYR A 1 90 ? 14.867 -9.396 -23.517 1.00 96.00 90 TYR A O 1
ATOM 661 N N . CYS A 1 91 ? 13.985 -7.506 -22.691 1.00 95.25 91 CYS A N 1
ATOM 662 C CA . CYS A 1 91 ? 15.233 -6.738 -22.688 1.00 95.25 91 CYS A CA 1
ATOM 663 C C . CYS A 1 91 ? 16.008 -6.848 -21.363 1.00 95.25 91 CYS A C 1
ATOM 665 O O . CYS A 1 91 ? 17.063 -6.224 -21.220 1.00 95.25 91 CYS A O 1
ATOM 667 N N . LEU A 1 92 ? 15.479 -7.605 -20.399 1.00 93.44 92 LEU A N 1
ATOM 668 C CA . LEU A 1 92 ? 16.128 -7.939 -19.133 1.00 93.44 92 LEU A CA 1
ATOM 669 C C . LEU A 1 92 ? 17.116 -9.102 -19.290 1.00 93.44 92 LEU A C 1
ATOM 671 O O . LEU A 1 92 ? 16.999 -9.901 -20.218 1.00 93.44 92 LEU A O 1
ATOM 675 N N . ASP A 1 93 ? 18.041 -9.238 -18.337 1.00 89.81 93 ASP A N 1
ATOM 676 C CA . ASP A 1 93 ? 18.934 -10.395 -18.222 1.00 89.81 93 ASP A CA 1
ATOM 677 C C . ASP A 1 93 ? 18.792 -11.061 -16.833 1.00 89.81 93 ASP A C 1
ATOM 679 O O . ASP A 1 93 ? 19.209 -10.487 -15.825 1.00 89.81 93 ASP A O 1
ATOM 683 N N . PRO A 1 94 ? 18.183 -12.257 -16.729 1.00 93.00 94 PRO A N 1
ATOM 684 C CA . PRO A 1 94 ? 17.580 -13.030 -17.813 1.00 93.00 94 PRO A CA 1
ATOM 685 C C . PRO A 1 94 ? 16.248 -12.425 -18.314 1.00 93.00 94 PRO A C 1
ATOM 687 O O . PRO A 1 94 ? 15.521 -11.816 -17.522 1.00 93.00 94 PRO A O 1
ATOM 690 N N . PRO A 1 95 ? 15.867 -12.667 -19.585 1.00 93.88 95 PRO A N 1
ATOM 691 C CA . PRO A 1 95 ? 14.574 -12.251 -20.122 1.00 93.88 95 PRO A CA 1
ATOM 692 C C . PRO A 1 95 ? 13.398 -12.868 -19.355 1.00 93.88 95 PRO A C 1
ATOM 694 O O . PRO A 1 95 ? 13.360 -14.079 -19.109 1.00 93.88 95 PRO A O 1
ATOM 697 N N . LEU A 1 96 ? 12.399 -12.051 -19.028 1.00 93.38 96 LEU A N 1
ATOM 698 C CA . LEU A 1 96 ? 11.125 -12.506 -18.481 1.00 93.38 96 LEU A CA 1
ATOM 699 C C . LEU A 1 96 ? 10.170 -12.890 -19.614 1.00 93.38 96 LEU A C 1
ATOM 701 O O . LEU A 1 96 ? 10.140 -12.267 -20.670 1.00 93.38 96 LEU A O 1
ATOM 705 N N . ARG A 1 97 ? 9.373 -13.940 -19.391 1.00 89.69 97 ARG A N 1
ATOM 706 C CA . ARG A 1 97 ? 8.401 -14.435 -20.386 1.00 89.69 97 ARG A CA 1
ATOM 707 C C . ARG A 1 97 ? 7.082 -13.666 -20.384 1.00 89.69 97 ARG A C 1
ATOM 709 O O . ARG A 1 97 ? 6.336 -13.751 -21.351 1.00 89.69 97 ARG A O 1
ATOM 716 N N . CYS A 1 98 ? 6.775 -13.004 -19.278 1.00 89.06 98 CYS A N 1
ATOM 717 C CA . CYS A 1 98 ? 5.564 -12.229 -19.066 1.00 89.06 98 CYS A CA 1
ATOM 718 C C . CYS A 1 98 ? 5.829 -11.175 -17.988 1.00 89.06 98 CYS A C 1
ATOM 720 O O . CYS A 1 98 ? 6.818 -11.265 -17.252 1.00 89.06 98 CYS A O 1
ATOM 722 N N . VAL A 1 99 ? 4.930 -10.200 -17.887 1.00 90.56 99 VAL A N 1
ATOM 723 C CA . VAL A 1 99 ? 4.905 -9.244 -16.776 1.00 90.56 99 VAL A CA 1
ATOM 724 C C . VAL A 1 99 ? 4.691 -10.023 -15.465 1.00 90.56 99 VAL A C 1
ATOM 726 O O . VAL A 1 99 ? 3.772 -10.845 -15.412 1.00 90.56 99 VAL A O 1
ATOM 729 N N . PRO A 1 100 ? 5.557 -9.860 -14.446 1.00 87.75 100 PRO A N 1
ATOM 730 C CA . PRO A 1 100 ? 5.389 -10.528 -13.162 1.00 87.75 100 PRO A CA 1
ATOM 731 C C . PRO A 1 100 ? 4.231 -9.913 -12.369 1.00 87.75 100 PRO A C 1
ATOM 733 O O . PRO A 1 100 ? 3.929 -8.730 -12.509 1.00 87.75 100 PRO A O 1
ATOM 736 N N . ASP A 1 101 ? 3.622 -10.709 -11.491 1.00 78.38 101 ASP A N 1
ATOM 737 C CA . ASP A 1 101 ? 2.662 -10.200 -10.515 1.00 78.38 101 ASP A CA 1
ATOM 738 C C . ASP A 1 101 ? 3.409 -9.448 -9.397 1.00 78.38 101 ASP A C 1
ATOM 740 O O . ASP A 1 101 ? 4.195 -10.045 -8.656 1.00 78.38 101 ASP A O 1
ATOM 744 N N . GLY A 1 102 ? 3.149 -8.144 -9.262 1.00 81.88 102 GLY A N 1
ATOM 745 C CA . GLY A 1 102 ? 3.689 -7.287 -8.199 1.00 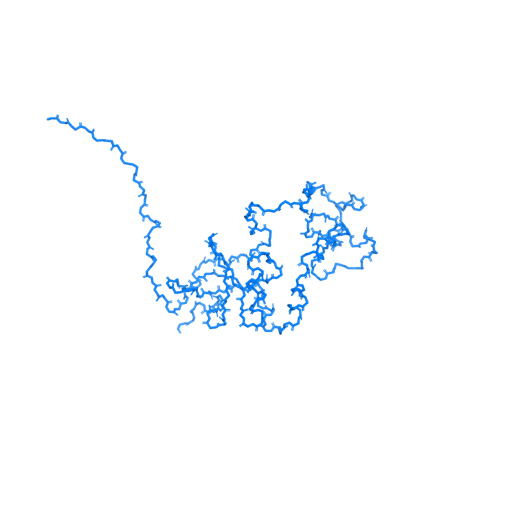81.88 102 GLY A CA 1
ATOM 746 C C . GLY A 1 102 ? 4.814 -6.345 -8.639 1.00 81.88 102 GLY A C 1
ATOM 747 O O . GLY A 1 102 ? 5.022 -6.108 -9.827 1.00 81.88 102 GLY A O 1
ATOM 748 N N . ASP A 1 103 ? 5.521 -5.787 -7.654 1.00 86.56 103 ASP A N 1
ATOM 749 C CA . ASP A 1 103 ? 6.529 -4.745 -7.869 1.00 86.56 103 ASP A CA 1
ATOM 750 C C . ASP A 1 103 ? 7.744 -5.259 -8.656 1.00 86.56 103 ASP A C 1
ATOM 752 O O . ASP A 1 103 ? 8.359 -6.277 -8.314 1.00 86.56 103 ASP A O 1
ATOM 756 N N . PHE A 1 104 ? 8.162 -4.488 -9.660 1.00 90.75 104 PHE A N 1
ATOM 757 C CA . PHE A 1 104 ? 9.398 -4.725 -10.396 1.00 90.75 104 PHE A CA 1
ATOM 758 C C . PHE A 1 104 ? 10.510 -3.772 -9.940 1.00 90.75 104 PHE A C 1
ATOM 760 O O . PHE A 1 104 ? 10.327 -2.562 -9.812 1.00 90.75 104 PHE A O 1
ATOM 767 N N . TYR A 1 105 ? 11.711 -4.323 -9.750 1.00 90.38 105 TYR A N 1
ATOM 768 C CA . TYR A 1 105 ? 12.927 -3.560 -9.481 1.00 90.38 105 TYR A CA 1
ATOM 769 C C . TYR A 1 105 ? 14.002 -3.955 -10.491 1.00 90.38 105 TYR A C 1
ATOM 771 O O . TYR A 1 105 ? 14.340 -5.136 -10.623 1.00 90.38 105 TYR A O 1
ATOM 779 N N . CYS A 1 106 ? 14.573 -2.966 -11.181 1.00 91.31 106 CYS A N 1
ATOM 780 C CA . CYS A 1 106 ? 15.692 -3.194 -12.093 1.00 91.31 106 CYS A CA 1
ATOM 781 C C . CYS A 1 106 ? 16.948 -3.640 -11.326 1.00 91.31 106 CYS A C 1
ATOM 783 O O . CYS A 1 106 ? 17.041 -3.462 -10.109 1.00 91.31 106 CYS A O 1
ATOM 785 N N . ASP A 1 107 ? 17.949 -4.186 -12.016 1.00 89.62 107 ASP A N 1
ATOM 786 C CA . ASP A 1 107 ? 19.142 -4.746 -11.359 1.00 89.62 107 ASP A CA 1
ATOM 787 C C . ASP A 1 107 ? 19.916 -3.736 -10.505 1.00 89.62 107 ASP A C 1
ATOM 789 O O . ASP A 1 107 ? 20.461 -4.099 -9.462 1.00 89.62 107 ASP A O 1
ATOM 793 N N . ASN A 1 108 ? 19.874 -2.456 -10.880 1.00 89.12 108 ASN A N 1
ATOM 794 C CA . ASN A 1 108 ? 20.469 -1.369 -10.100 1.00 89.12 108 ASN A CA 1
ATOM 795 C C . ASN A 1 108 ? 19.682 -1.059 -8.815 1.00 89.12 108 ASN A C 1
ATOM 797 O O . ASN A 1 108 ? 20.256 -0.598 -7.830 1.00 89.12 108 ASN A O 1
ATOM 801 N N . CYS A 1 109 ? 18.375 -1.325 -8.803 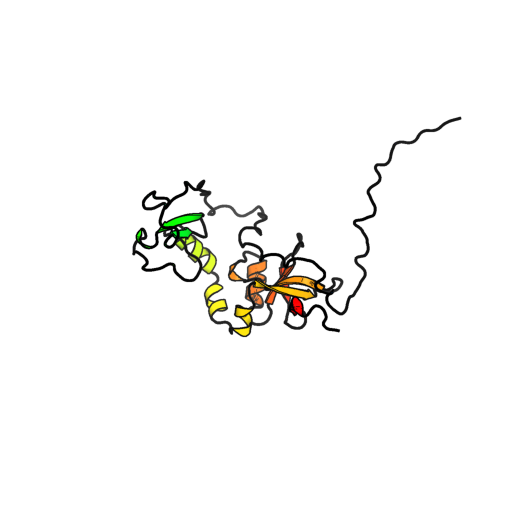1.00 88.25 109 CYS A N 1
ATOM 802 C CA . CYS A 1 109 ? 17.478 -1.014 -7.692 1.00 88.25 109 CYS A CA 1
ATOM 803 C C . CYS A 1 109 ? 17.142 -2.227 -6.811 1.00 88.25 109 CYS A C 1
ATOM 805 O O . CYS A 1 109 ? 16.763 -2.037 -5.656 1.00 88.25 109 CYS A O 1
ATOM 807 N N . LYS A 1 110 ? 17.343 -3.467 -7.281 1.00 85.25 110 LYS A N 1
ATOM 808 C CA . LYS A 1 110 ? 17.199 -4.690 -6.463 1.00 85.25 110 LYS A CA 1
ATOM 809 C C . LYS A 1 110 ? 17.982 -4.631 -5.138 1.00 85.25 110 LYS A C 1
ATOM 811 O O . LYS A 1 110 ? 17.447 -5.073 -4.120 1.00 85.25 110 LYS A O 1
ATOM 816 N N . PRO A 1 111 ? 19.215 -4.082 -5.068 1.00 82.06 111 PRO A N 1
ATOM 817 C CA . PRO A 1 111 ? 19.89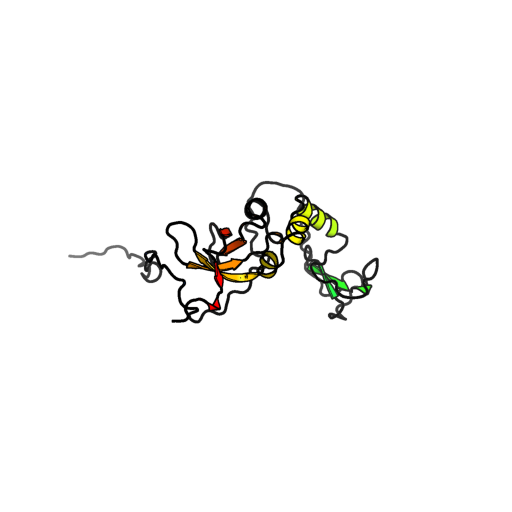9 -3.893 -3.789 1.00 82.06 111 PRO A CA 1
ATOM 818 C C . PRO A 1 111 ? 19.140 -2.969 -2.827 1.00 82.06 111 PRO A C 1
ATOM 820 O O . PRO A 1 111 ? 19.092 -3.254 -1.634 1.00 82.06 111 PRO A O 1
ATOM 823 N N . LEU A 1 112 ? 18.505 -1.903 -3.329 1.00 73.69 112 LEU A N 1
ATOM 824 C CA . LEU A 1 112 ? 17.708 -0.978 -2.514 1.00 73.69 112 LEU A CA 1
ATOM 825 C C . LEU A 1 112 ? 16.427 -1.637 -1.989 1.00 73.69 112 LEU A C 1
ATOM 827 O O . LEU A 1 112 ? 16.057 -1.409 -0.839 1.00 73.69 112 LEU A O 1
ATOM 831 N N . GLN A 1 113 ? 15.787 -2.495 -2.789 1.00 73.81 113 GLN A N 1
ATOM 832 C CA . GLN A 1 113 ? 14.665 -3.323 -2.334 1.00 73.81 113 GLN A CA 1
ATOM 833 C C . GLN A 1 113 ? 15.092 -4.225 -1.166 1.00 73.81 113 GLN A C 1
ATOM 835 O O . GLN A 1 113 ? 14.477 -4.194 -0.104 1.00 73.81 113 GLN A O 1
ATOM 840 N N . LYS A 1 114 ? 16.222 -4.934 -1.298 1.00 68.94 114 LYS A N 1
ATOM 841 C CA . LYS A 1 114 ? 16.758 -5.779 -0.213 1.00 68.94 114 LYS A CA 1
ATOM 842 C C . LYS A 1 114 ? 17.049 -4.995 1.069 1.00 68.94 114 LYS A C 1
ATOM 844 O O . LYS A 1 114 ? 16.951 -5.557 2.156 1.00 68.94 114 LYS A O 1
ATOM 849 N N . LEU A 1 115 ? 17.406 -3.713 0.956 1.00 65.44 115 LEU A N 1
ATOM 850 C CA . LEU A 1 115 ? 17.594 -2.840 2.116 1.00 65.44 115 LEU A CA 1
ATOM 851 C C . LEU A 1 115 ? 16.267 -2.485 2.809 1.00 65.44 115 LEU A C 1
ATOM 853 O O . LEU A 1 115 ? 16.240 -2.373 4.034 1.00 65.44 115 LEU A O 1
ATOM 857 N N . LYS A 1 116 ? 15.163 -2.341 2.062 1.00 65.88 116 LYS A N 1
ATOM 858 C CA . LYS A 1 116 ? 13.818 -2.186 2.647 1.00 65.88 116 LYS A CA 1
ATOM 859 C C . LYS A 1 116 ? 13.372 -3.464 3.368 1.00 65.88 116 LYS A C 1
ATOM 861 O O . LYS A 1 116 ? 12.773 -3.372 4.438 1.00 65.88 116 LYS A O 1
ATOM 866 N N . ASP A 1 117 ? 13.765 -4.626 2.854 1.00 68.19 117 ASP A N 1
ATOM 867 C CA . ASP A 1 117 ? 13.415 -5.938 3.416 1.00 68.19 117 ASP A CA 1
ATOM 868 C C . ASP A 1 117 ? 14.312 -6.387 4.583 1.00 68.19 117 ASP A C 1
ATOM 870 O O . ASP A 1 117 ? 14.136 -7.489 5.107 1.00 68.19 117 ASP A O 1
ATOM 874 N N . LEU A 1 118 ? 15.262 -5.561 5.048 1.00 70.94 118 LEU A N 1
ATOM 875 C CA . LEU A 1 118 ? 16.160 -5.914 6.164 1.00 70.94 118 LEU A CA 1
ATOM 876 C C . LEU A 1 118 ? 15.420 -6.279 7.451 1.00 70.94 118 LEU A C 1
ATOM 878 O O . LEU A 1 118 ? 15.954 -6.981 8.310 1.00 70.94 118 LEU A O 1
ATOM 882 N N . ASP A 1 119 ? 14.194 -5.796 7.607 1.00 81.69 119 ASP A N 1
ATOM 883 C CA . ASP A 1 119 ? 13.364 -6.101 8.756 1.00 81.69 119 ASP A CA 1
ATOM 884 C C . ASP A 1 119 ? 12.417 -7.294 8.520 1.00 81.69 119 ASP A C 1
ATOM 886 O O . ASP A 1 119 ? 11.606 -7.596 9.398 1.00 81.69 119 ASP A O 1
ATOM 890 N N . ASN A 1 120 ? 12.537 -8.004 7.394 1.00 86.56 120 ASN A N 1
ATOM 891 C CA . ASN A 1 120 ? 11.762 -9.196 7.044 1.00 86.56 120 ASN A CA 1
ATOM 892 C C . ASN A 1 120 ? 10.233 -8.973 7.069 1.00 86.56 120 ASN A C 1
ATOM 894 O O . ASN A 1 120 ? 9.476 -9.916 7.308 1.00 86.56 120 ASN A O 1
ATOM 898 N N . LEU A 1 121 ? 9.759 -7.732 6.890 1.00 87.50 121 LEU A N 1
ATOM 899 C CA . LEU A 1 121 ? 8.331 -7.414 6.981 1.00 87.50 121 LEU A CA 1
ATOM 900 C C . LEU A 1 121 ? 7.512 -8.114 5.893 1.00 87.50 121 LEU A C 1
ATOM 902 O O . LEU A 1 121 ? 6.449 -8.647 6.196 1.00 87.50 121 LEU A O 1
ATOM 906 N N . ASP A 1 122 ? 8.023 -8.174 4.667 1.00 87.38 122 ASP A N 1
ATOM 907 C CA . ASP A 1 122 ? 7.364 -8.810 3.526 1.00 87.38 122 ASP A CA 1
ATOM 908 C C . ASP A 1 122 ? 7.111 -10.297 3.767 1.00 87.38 122 ASP A C 1
ATOM 910 O O . ASP A 1 122 ? 5.983 -10.770 3.638 1.00 87.38 122 ASP A O 1
ATOM 914 N N . THR A 1 123 ? 8.115 -11.027 4.254 1.00 89.75 123 THR A N 1
ATOM 915 C CA . THR A 1 123 ? 7.956 -12.427 4.673 1.00 89.75 123 THR A CA 1
ATOM 916 C C . THR A 1 123 ? 6.910 -12.576 5.777 1.00 89.75 123 THR A C 1
ATOM 918 O O . THR A 1 123 ? 6.100 -13.501 5.742 1.00 89.75 123 THR A O 1
ATOM 921 N N . LEU A 1 124 ? 6.911 -11.675 6.767 1.00 92.75 124 LEU A N 1
ATOM 922 C CA . LEU A 1 124 ? 5.939 -11.717 7.860 1.00 92.75 124 LEU A CA 1
ATOM 923 C C . LEU A 1 124 ? 4.512 -11.459 7.364 1.00 92.75 124 LEU A C 1
ATOM 925 O O . LEU A 1 124 ? 3.587 -12.102 7.849 1.00 92.75 124 LEU A O 1
ATOM 929 N N . ILE A 1 125 ? 4.336 -10.551 6.405 1.00 92.62 125 ILE A N 1
ATOM 930 C CA . ILE A 1 125 ? 3.040 -10.233 5.796 1.00 92.62 125 ILE A CA 1
ATOM 931 C C . ILE A 1 125 ? 2.546 -11.377 4.921 1.00 92.62 125 ILE A C 1
ATOM 933 O O . ILE A 1 125 ? 1.383 -11.756 5.029 1.00 92.62 125 ILE A O 1
ATOM 937 N N . ASN A 1 126 ? 3.427 -11.983 4.128 1.00 90.69 126 ASN A N 1
ATOM 938 C CA . ASN A 1 126 ? 3.095 -13.140 3.299 1.00 90.69 126 ASN A CA 1
ATOM 939 C C . ASN A 1 126 ? 2.673 -14.364 4.133 1.00 90.69 126 ASN A C 1
ATOM 941 O O . ASN A 1 126 ? 1.950 -15.224 3.640 1.00 90.69 126 ASN A O 1
ATOM 945 N N . ALA A 1 127 ? 3.089 -14.438 5.401 1.00 94.19 127 ALA A N 1
ATOM 946 C CA . ALA A 1 127 ? 2.668 -15.478 6.337 1.00 94.19 127 ALA A CA 1
ATOM 947 C C . ALA A 1 127 ? 1.324 -15.186 7.043 1.00 94.19 127 ALA A C 1
ATOM 949 O O . ALA A 1 127 ? 0.851 -16.022 7.819 1.00 94.19 127 ALA A O 1
ATOM 950 N N . LEU A 1 128 ? 0.708 -14.016 6.830 1.00 93.62 128 LEU A N 1
ATOM 951 C CA . LEU A 1 128 ? -0.566 -13.665 7.461 1.00 93.62 128 LEU A CA 1
ATOM 952 C C . LEU A 1 128 ? -1.764 -14.342 6.776 1.00 93.62 128 LEU A C 1
ATOM 954 O O . LEU A 1 128 ? -1.746 -14.578 5.569 1.00 93.62 128 LEU A O 1
ATOM 958 N N . PRO A 1 129 ? -2.860 -14.588 7.519 1.00 94.12 129 PRO A N 1
ATOM 959 C CA . PRO A 1 129 ? -4.094 -15.090 6.929 1.00 94.12 129 PRO A CA 1
ATOM 960 C C . PRO A 1 129 ? -4.671 -14.131 5.870 1.00 94.12 129 PRO A C 1
ATOM 962 O O . PRO A 1 129 ? -4.661 -12.914 6.097 1.00 94.12 129 PRO A O 1
ATOM 965 N N . PRO A 1 130 ? -5.305 -14.650 4.796 1.00 92.19 130 PRO A N 1
ATOM 966 C CA . PRO A 1 130 ? -5.978 -13.830 3.785 1.00 92.19 130 PRO A CA 1
ATOM 967 C C . PRO A 1 130 ? -7.016 -12.867 4.363 1.00 92.19 130 PRO A C 1
ATOM 969 O O . PRO A 1 130 ? -7.179 -11.768 3.851 1.00 92.19 130 PRO A O 1
ATOM 972 N N . ALA A 1 131 ? -7.671 -13.230 5.471 1.00 89.19 131 ALA A N 1
ATOM 973 C CA . ALA A 1 131 ? -8.624 -12.366 6.173 1.00 89.19 131 ALA A CA 1
ATOM 974 C C . ALA A 1 131 ? -8.026 -11.019 6.636 1.00 89.19 131 ALA A C 1
ATOM 976 O O . ALA A 1 131 ? -8.773 -10.083 6.904 1.00 89.19 131 ALA A O 1
ATOM 977 N N . ILE A 1 132 ? -6.696 -10.922 6.748 1.00 91.19 132 ILE A N 1
ATOM 978 C CA . ILE A 1 132 ? -5.989 -9.678 7.069 1.00 91.19 132 ILE A CA 1
ATOM 979 C C . ILE A 1 132 ? -5.455 -9.009 5.800 1.00 91.19 132 ILE A C 1
ATOM 981 O O . ILE A 1 132 ? -5.681 -7.816 5.615 1.00 91.19 132 ILE A O 1
ATOM 985 N N . THR A 1 133 ? -4.753 -9.751 4.938 1.00 92.75 133 THR A N 1
ATOM 986 C CA . THR A 1 133 ? -4.043 -9.181 3.778 1.00 92.75 133 THR A CA 1
ATOM 987 C C . THR A 1 133 ? -4.971 -8.765 2.641 1.00 92.75 133 THR A C 1
ATOM 989 O O . THR A 1 133 ? -4.695 -7.771 1.981 1.00 92.75 133 THR A O 1
ATOM 992 N N . SER A 1 134 ? -6.102 -9.455 2.451 1.00 93.44 134 SER A N 1
ATOM 993 C CA . SER A 1 134 ? -7.109 -9.081 1.439 1.00 93.44 134 SER A CA 1
ATOM 994 C C . SER A 1 134 ? -7.781 -7.737 1.713 1.00 93.44 134 SER A C 1
ATOM 996 O O . SER A 1 134 ? -8.366 -7.157 0.806 1.00 93.44 134 SER A O 1
ATOM 998 N N . ARG A 1 135 ? -7.680 -7.234 2.948 1.00 93.88 135 ARG A N 1
ATOM 999 C CA . ARG A 1 135 ? -8.224 -5.933 3.338 1.00 93.88 135 ARG A CA 1
ATOM 1000 C C . ARG A 1 135 ? -7.270 -4.773 3.061 1.00 93.88 135 ARG A C 1
ATOM 1002 O O . ARG A 1 135 ? -7.655 -3.627 3.247 1.00 93.88 135 ARG A O 1
ATOM 1009 N N . PHE A 1 136 ? -6.016 -5.020 2.676 1.00 93.94 136 PHE A N 1
ATOM 1010 C CA . PHE A 1 136 ? -5.090 -3.932 2.356 1.00 93.94 136 PHE A CA 1
ATOM 1011 C C . PHE A 1 136 ? -5.601 -3.132 1.149 1.00 93.94 136 PHE A C 1
ATOM 1013 O O . PHE A 1 136 ? -6.001 -3.702 0.140 1.00 93.94 136 PHE A O 1
ATOM 1020 N N . GLY A 1 137 ? -5.609 -1.805 1.277 1.00 90.75 137 GLY A N 1
ATOM 1021 C CA . GLY A 1 137 ? -6.180 -0.868 0.309 1.00 90.75 137 GLY A CA 1
ATOM 1022 C C . GLY A 1 137 ? -7.675 -0.589 0.491 1.00 90.75 137 GLY A C 1
ATOM 1023 O O . GLY A 1 137 ? -8.166 0.389 -0.069 1.00 90.75 137 GLY A O 1
ATOM 1024 N N . GLU A 1 138 ? -8.394 -1.379 1.296 1.00 92.88 138 GLU A N 1
ATOM 1025 C CA . GLU A 1 138 ? -9.833 -1.214 1.517 1.00 92.88 138 GLU A CA 1
ATOM 1026 C C . GLU A 1 138 ? -10.140 0.149 2.154 1.00 92.88 138 GLU A C 1
ATOM 1028 O O . GLU A 1 138 ? -9.544 0.529 3.170 1.00 92.88 138 GLU A O 1
ATOM 1033 N N . ILE A 1 139 ? -11.081 0.878 1.552 1.00 90.75 139 ILE A N 1
ATOM 1034 C CA . ILE A 1 139 ? -11.586 2.147 2.075 1.00 90.75 139 ILE A CA 1
ATOM 1035 C C . ILE A 1 139 ? -12.623 1.844 3.152 1.00 90.75 139 ILE A C 1
ATOM 1037 O O . ILE A 1 139 ? -13.516 1.016 2.972 1.00 90.75 139 ILE A O 1
ATOM 1041 N N . VAL A 1 140 ? -12.485 2.506 4.295 1.00 90.88 140 VAL A N 1
ATOM 1042 C CA . VAL A 1 140 ? -13.227 2.195 5.513 1.00 90.88 140 VAL A CA 1
ATOM 1043 C C . VAL A 1 140 ? -13.573 3.464 6.276 1.00 90.88 140 VAL A C 1
ATOM 1045 O O . VAL A 1 140 ? -12.900 4.492 6.182 1.00 90.88 140 VAL A O 1
ATOM 1048 N N . TRP A 1 141 ? -14.594 3.361 7.114 1.00 89.88 141 TRP A N 1
ATOM 1049 C CA . TRP A 1 141 ? -14.760 4.270 8.234 1.00 89.88 141 TRP A CA 1
ATOM 1050 C C . TRP A 1 141 ? -13.920 3.772 9.402 1.00 89.88 141 TRP A C 1
ATOM 1052 O O . TRP A 1 141 ? -14.018 2.608 9.794 1.00 89.88 141 TRP A O 1
ATOM 1062 N N . ALA A 1 142 ? -13.119 4.652 9.996 1.00 91.00 142 ALA A N 1
ATOM 1063 C CA . ALA A 1 142 ? -12.293 4.323 11.148 1.00 91.00 142 ALA A CA 1
ATOM 1064 C C . ALA A 1 142 ? -12.567 5.270 12.320 1.00 91.00 142 ALA A C 1
ATOM 1066 O O . ALA A 1 142 ? -12.577 6.488 12.166 1.00 91.00 142 ALA A O 1
ATOM 1067 N N . ALA A 1 143 ? -12.779 4.713 13.510 1.00 89.00 143 ALA A N 1
ATOM 1068 C CA . ALA A 1 143 ? -12.939 5.487 14.737 1.00 89.00 143 ALA A CA 1
ATOM 1069 C C . ALA A 1 143 ? -11.582 5.645 15.430 1.00 89.00 143 ALA A C 1
ATOM 1071 O O . ALA A 1 143 ? -11.035 4.677 15.974 1.00 89.00 143 ALA A O 1
ATOM 1072 N N . GLY A 1 144 ? -11.055 6.871 15.406 1.00 73.94 144 GLY A N 1
ATOM 1073 C CA . GLY A 1 144 ? -9.803 7.243 16.060 1.00 73.94 144 GLY A CA 1
ATOM 1074 C C . GLY A 1 144 ? -9.845 7.162 17.593 1.00 73.94 144 GLY A C 1
ATOM 1075 O O . GLY A 1 144 ? -10.793 6.670 18.209 1.00 73.94 144 GLY A O 1
ATOM 1076 N N . GLY A 1 145 ? -8.760 7.618 18.225 1.00 66.31 145 GLY A N 1
ATOM 1077 C CA . GLY A 1 145 ? -8.630 7.676 19.684 1.00 66.31 145 GLY A CA 1
ATOM 1078 C C . GLY A 1 145 ? -9.637 8.617 20.362 1.00 66.31 145 GLY A C 1
ATOM 1079 O O . GLY A 1 145 ? -10.467 9.260 19.725 1.00 66.31 145 GLY A O 1
ATOM 1080 N N . VAL A 1 146 ? -9.564 8.690 21.693 1.00 58.22 146 VAL A N 1
ATOM 1081 C CA . VAL A 1 146 ? -10.514 9.436 22.536 1.00 58.22 146 VAL A CA 1
ATOM 1082 C C . VAL A 1 146 ? -10.632 10.898 22.081 1.00 58.22 146 VAL A C 1
ATOM 1084 O O . VAL A 1 146 ? -9.640 11.620 22.081 1.00 58.22 146 VAL A O 1
ATOM 1087 N N . GLY A 1 147 ? -11.847 11.328 21.727 1.00 65.19 147 GLY A N 1
ATOM 1088 C CA . GLY A 1 147 ? -12.158 12.710 21.334 1.00 65.19 147 GLY A CA 1
ATOM 1089 C C . GLY A 1 147 ? -12.360 12.939 19.832 1.00 65.19 147 GLY A C 1
ATOM 1090 O O . GLY A 1 147 ? -12.859 13.998 19.463 1.00 65.19 147 GLY A O 1
ATOM 1091 N N . PHE A 1 148 ? -12.054 11.951 18.985 1.00 68.12 148 PHE A N 1
ATOM 1092 C CA . PHE A 1 148 ? -12.282 12.009 17.538 1.00 68.12 148 PHE A CA 1
ATOM 1093 C C . PHE A 1 148 ? -13.385 11.022 17.125 1.00 68.12 148 PHE A C 1
ATOM 1095 O O . PHE A 1 148 ? -13.467 9.914 17.658 1.00 68.12 148 PHE A O 1
ATOM 1102 N N . GLY A 1 149 ? -14.268 11.446 16.216 1.00 78.81 149 GLY A N 1
ATOM 1103 C CA . GLY A 1 149 ? -15.344 10.614 15.670 1.00 78.81 149 GLY A CA 1
ATOM 1104 C C . GLY A 1 149 ? -14.851 9.591 14.639 1.00 78.81 149 GLY A C 1
ATOM 1105 O O . GLY A 1 149 ? -13.656 9.318 14.519 1.00 78.81 149 GLY A O 1
ATOM 1106 N N . TRP A 1 150 ? -15.792 9.023 13.886 1.00 86.62 150 TRP A N 1
ATOM 1107 C CA . TRP A 1 150 ? -15.487 8.220 12.701 1.00 86.62 150 TRP A CA 1
ATOM 1108 C C . TRP A 1 150 ? -14.956 9.111 11.574 1.00 86.62 150 TRP A C 1
ATOM 1110 O O . TRP A 1 150 ? -15.502 10.186 11.332 1.00 86.62 150 TRP A O 1
ATOM 1120 N N . TRP A 1 151 ? -13.913 8.658 10.882 1.00 87.25 151 TRP A N 1
ATOM 1121 C CA . TRP A 1 151 ? -13.234 9.402 9.821 1.00 87.25 151 TRP A CA 1
ATOM 1122 C C . TRP A 1 151 ? -12.962 8.498 8.609 1.00 87.25 151 TRP A C 1
ATOM 1124 O O . TRP A 1 151 ? -12.730 7.297 8.812 1.00 87.25 151 TRP A O 1
ATOM 1134 N N . PRO A 1 152 ? -12.987 9.029 7.370 1.00 88.81 152 PRO A N 1
ATOM 1135 C CA . PRO A 1 152 ? -12.596 8.272 6.188 1.00 88.81 152 PRO A CA 1
ATOM 1136 C C . PRO A 1 152 ? -11.132 7.840 6.287 1.00 88.81 152 PRO A C 1
ATOM 1138 O O . PRO A 1 152 ? -10.234 8.635 6.582 1.00 88.81 152 PRO A O 1
ATOM 1141 N N . ALA A 1 153 ? -10.880 6.567 6.024 1.00 91.38 153 ALA A N 1
ATOM 1142 C CA . ALA A 1 153 ? -9.553 5.991 6.111 1.00 91.38 153 ALA A CA 1
ATOM 1143 C C . ALA A 1 153 ? -9.376 4.846 5.113 1.00 91.38 153 ALA A C 1
ATOM 1145 O O . ALA A 1 153 ? -10.337 4.387 4.496 1.00 91.38 153 ALA A O 1
ATOM 1146 N N . CYS A 1 154 ? -8.150 4.354 4.981 1.00 94.44 154 CYS A N 1
ATOM 1147 C CA . CYS A 1 154 ? -7.892 3.076 4.335 1.00 94.44 154 CYS A CA 1
ATOM 1148 C C . CYS A 1 154 ? -7.116 2.139 5.259 1.00 94.44 154 CYS A C 1
ATOM 1150 O O . CYS A 1 154 ? -6.323 2.569 6.107 1.00 94.44 154 CYS A O 1
ATOM 1152 N N . ILE A 1 155 ? -7.350 0.840 5.095 1.00 95.31 155 ILE A N 1
ATOM 1153 C CA . ILE A 1 155 ? -6.488 -0.183 5.678 1.00 95.31 155 ILE A CA 1
ATOM 1154 C C . ILE A 1 155 ? -5.189 -0.168 4.873 1.00 95.31 155 ILE A C 1
ATOM 1156 O O . ILE A 1 155 ? -5.140 -0.611 3.730 1.00 95.31 155 ILE A O 1
ATOM 1160 N N . TYR A 1 156 ? -4.134 0.379 5.462 1.00 94.62 156 TYR A N 1
ATOM 1161 C CA . TYR A 1 156 ? -2.893 0.648 4.751 1.00 94.62 156 TYR A CA 1
ATOM 1162 C C . TYR A 1 156 ? -1.987 -0.582 4.746 1.00 94.62 156 TYR A C 1
ATOM 1164 O O . TYR A 1 156 ? -1.820 -1.242 5.777 1.00 94.62 156 TYR A O 1
ATOM 1172 N N . ASP A 1 157 ? -1.373 -0.874 3.601 1.00 93.94 157 ASP A N 1
ATOM 1173 C CA . ASP A 1 157 ? -0.411 -1.964 3.489 1.00 93.94 157 ASP A CA 1
ATOM 1174 C C . ASP A 1 157 ? 0.887 -1.602 4.237 1.00 93.94 157 ASP A C 1
ATOM 1176 O O . ASP A 1 157 ? 1.562 -0.631 3.876 1.00 93.94 157 ASP A O 1
ATOM 1180 N N . PRO A 1 158 ? 1.289 -2.361 5.275 1.00 92.69 158 PRO A N 1
ATOM 1181 C CA . PRO A 1 158 ? 2.498 -2.046 6.024 1.00 92.69 158 PRO A CA 1
ATOM 1182 C C . PRO A 1 158 ? 3.785 -2.076 5.186 1.00 92.69 158 PRO A C 1
ATOM 1184 O O . PRO A 1 158 ? 4.749 -1.407 5.565 1.00 92.69 158 PRO A O 1
ATOM 1187 N N . ARG A 1 159 ? 3.823 -2.801 4.058 1.00 89.06 159 ARG A N 1
ATOM 1188 C CA . ARG A 1 159 ? 4.989 -2.845 3.148 1.00 89.06 159 ARG A CA 1
ATOM 1189 C C . ARG A 1 159 ? 5.326 -1.468 2.594 1.00 89.06 159 ARG A C 1
ATOM 1191 O O . ARG A 1 159 ? 6.497 -1.132 2.445 1.00 89.06 159 ARG A O 1
ATOM 1198 N N . LEU A 1 160 ? 4.299 -0.640 2.413 1.00 87.38 160 LEU A N 1
ATOM 1199 C CA . LEU A 1 160 ? 4.388 0.712 1.870 1.00 87.38 160 LEU A CA 1
ATOM 1200 C C . LEU A 1 160 ? 4.802 1.756 2.918 1.00 87.38 160 LEU A C 1
ATOM 1202 O O . LEU A 1 160 ? 4.790 2.953 2.642 1.00 87.38 160 LEU A O 1
ATOM 1206 N N . THR A 1 161 ? 5.143 1.330 4.138 1.00 86.88 161 THR A N 1
ATOM 1207 C CA . THR A 1 161 ? 5.550 2.234 5.218 1.00 86.88 161 THR A CA 1
ATOM 1208 C C . THR A 1 161 ? 7.042 2.182 5.511 1.00 86.88 161 THR A C 1
ATOM 1210 O O . THR A 1 161 ? 7.709 1.154 5.364 1.00 86.88 161 THR A O 1
ATOM 1213 N N . VAL A 1 162 ? 7.549 3.305 6.025 1.00 83.19 162 VAL A N 1
ATOM 1214 C CA . VAL A 1 162 ? 8.913 3.466 6.543 1.00 83.19 162 VAL A CA 1
ATOM 1215 C C . VAL A 1 162 ? 8.891 4.027 7.973 1.00 83.19 162 VAL A C 1
ATOM 1217 O O . VAL A 1 162 ? 7.860 4.482 8.472 1.00 83.19 162 VAL A O 1
ATOM 1220 N N . GLY A 1 163 ? 10.034 3.973 8.663 1.00 86.38 163 GLY A N 1
ATOM 1221 C CA . GLY A 1 163 ? 10.238 4.643 9.953 1.00 86.38 163 GLY A CA 1
ATOM 1222 C C . GLY A 1 163 ? 9.256 4.231 11.060 1.00 86.38 163 GLY A C 1
ATOM 1223 O O . GLY A 1 163 ? 9.067 3.043 11.345 1.00 86.38 163 GLY A O 1
ATOM 1224 N N . GLY A 1 164 ? 8.659 5.228 11.722 1.00 87.44 164 GLY A N 1
ATOM 1225 C CA . GLY A 1 164 ? 7.757 5.028 12.860 1.00 87.44 164 GLY A CA 1
ATOM 1226 C C . GLY A 1 164 ? 6.482 4.260 12.501 1.00 87.44 164 GLY A C 1
ATOM 1227 O O . GLY A 1 164 ? 6.110 3.340 13.230 1.00 87.44 164 GLY A O 1
ATOM 1228 N N . ALA A 1 165 ? 5.863 4.564 11.354 1.00 89.25 165 ALA A N 1
ATOM 1229 C CA . ALA A 1 165 ? 4.668 3.866 10.872 1.00 89.25 165 ALA A CA 1
ATOM 1230 C C . ALA A 1 165 ? 4.947 2.376 10.614 1.00 89.25 165 ALA A C 1
ATOM 1232 O O . ALA A 1 165 ? 4.185 1.521 11.068 1.00 89.25 165 ALA A O 1
ATOM 1233 N N . ARG A 1 166 ? 6.097 2.055 10.002 1.00 90.56 166 ARG A N 1
ATOM 1234 C CA . ARG A 1 166 ? 6.541 0.666 9.785 1.00 90.56 166 ARG A CA 1
ATOM 1235 C C . ARG A 1 166 ? 6.752 -0.079 11.092 1.00 90.56 166 ARG A C 1
ATOM 1237 O O . ARG A 1 166 ? 6.263 -1.193 11.272 1.00 90.56 166 ARG A O 1
ATOM 1244 N N . SER A 1 167 ? 7.430 0.568 12.037 1.00 90.38 167 SER A N 1
ATOM 1245 C CA . SER A 1 167 ? 7.682 0.005 13.366 1.00 90.38 167 SER A CA 1
ATOM 1246 C C . SER A 1 167 ? 6.373 -0.258 14.122 1.00 90.38 167 SER A C 1
ATOM 1248 O O . SER A 1 167 ? 6.211 -1.310 14.745 1.00 90.38 167 SER A O 1
ATOM 1250 N N . LEU A 1 168 ? 5.416 0.672 14.029 1.00 92.25 168 LEU A N 1
ATOM 1251 C CA . LEU A 1 168 ? 4.087 0.552 14.621 1.00 92.25 168 LEU A CA 1
ATOM 1252 C C . LEU A 1 168 ? 3.291 -0.601 13.995 1.00 92.25 168 LEU A C 1
ATOM 1254 O O . LEU A 1 168 ? 2.748 -1.433 14.726 1.00 92.25 168 LEU A O 1
ATOM 1258 N N . ALA A 1 169 ? 3.257 -0.683 12.665 1.00 93.31 169 ALA A N 1
ATOM 1259 C CA . ALA A 1 169 ? 2.546 -1.730 11.943 1.00 93.31 169 ALA A CA 1
ATOM 1260 C C . ALA A 1 169 ? 3.119 -3.117 12.258 1.00 93.31 169 ALA A C 1
ATOM 1262 O O . ALA A 1 169 ? 2.388 -4.023 12.659 1.00 93.31 169 ALA A O 1
ATOM 1263 N N . LYS A 1 170 ? 4.448 -3.258 12.190 1.00 93.38 170 LYS A N 1
ATOM 1264 C CA . LYS A 1 170 ? 5.150 -4.511 12.483 1.00 93.38 170 LYS A CA 1
ATOM 1265 C C . LYS A 1 170 ? 4.896 -5.003 13.911 1.00 93.38 170 LYS A C 1
ATOM 1267 O O . LYS A 1 170 ? 4.678 -6.193 14.122 1.00 93.38 170 LYS A O 1
ATOM 1272 N N . LYS A 1 171 ? 4.853 -4.100 14.899 1.00 95.19 171 LYS A N 1
ATOM 1273 C CA . LYS A 1 171 ? 4.553 -4.441 16.305 1.00 95.19 171 LYS A CA 1
ATOM 1274 C C . LYS A 1 171 ? 3.151 -5.039 16.499 1.00 95.19 171 LYS A C 1
ATOM 1276 O O . LYS A 1 171 ? 2.936 -5.808 17.438 1.00 95.19 171 LYS A O 1
ATOM 1281 N N . HIS A 1 172 ? 2.198 -4.683 15.639 1.00 95.31 172 HIS A N 1
ATOM 1282 C CA . HIS A 1 172 ? 0.792 -5.082 15.742 1.00 95.31 172 HIS A CA 1
ATOM 1283 C C . HIS A 1 172 ? 0.325 -6.027 14.625 1.00 95.31 172 HIS A C 1
ATOM 1285 O O . HIS A 1 172 ? -0.875 -6.301 14.517 1.00 95.31 172 HIS A O 1
ATOM 1291 N N . LEU A 1 173 ? 1.265 -6.563 13.845 1.00 93.62 173 LEU A N 1
ATOM 1292 C CA . LEU A 1 173 ? 0.994 -7.407 12.692 1.00 93.62 173 LEU A CA 1
ATOM 1293 C C . LEU A 1 173 ? 0.133 -8.626 13.061 1.00 93.62 173 LEU A C 1
ATOM 1295 O O . LEU A 1 173 ? 0.350 -9.272 14.089 1.00 93.62 173 LEU A O 1
ATOM 1299 N N . GLY A 1 174 ? -0.891 -8.897 12.250 1.00 92.06 174 GLY A N 1
ATOM 1300 C CA . GLY A 1 174 ? -1.853 -9.984 12.471 1.00 92.06 174 GLY A CA 1
ATOM 1301 C C . GLY A 1 174 ? -2.818 -9.788 13.649 1.00 92.06 174 GLY A C 1
ATOM 1302 O O . GLY A 1 174 ? -3.692 -10.624 13.852 1.00 92.06 174 GLY A O 1
ATOM 1303 N N . LYS A 1 175 ? -2.690 -8.704 14.430 1.00 93.62 175 LYS A N 1
ATOM 1304 C CA . LYS A 1 175 ? -3.571 -8.398 15.577 1.00 93.62 175 LYS A CA 1
ATOM 1305 C C . LYS A 1 175 ? -4.477 -7.199 15.321 1.00 93.62 175 LYS A C 1
ATOM 1307 O O . LYS A 1 175 ? -5.592 -7.149 15.834 1.00 93.62 175 LYS A O 1
ATOM 1312 N N . LYS A 1 176 ? -3.967 -6.200 14.603 1.00 95.38 176 LYS A N 1
ATOM 1313 C CA . LYS A 1 176 ? -4.659 -4.956 14.251 1.00 95.38 176 LYS A CA 1
ATOM 1314 C C . LYS A 1 176 ? -4.280 -4.554 12.830 1.00 95.38 176 LYS A C 1
ATOM 1316 O O . LYS A 1 176 ? -3.215 -4.934 12.350 1.00 95.38 176 LYS A O 1
ATOM 1321 N N . HIS A 1 177 ? -5.127 -3.751 12.203 1.00 96.19 177 HIS A N 1
ATOM 1322 C CA . HIS A 1 177 ? -4.829 -3.123 10.925 1.00 96.19 177 HIS A CA 1
ATOM 1323 C C . HIS A 1 177 ? -4.092 -1.805 11.152 1.00 96.19 177 HIS A C 1
ATOM 1325 O O . HIS A 1 177 ? -4.441 -1.045 12.060 1.00 96.19 177 HIS A O 1
ATOM 1331 N N . LEU A 1 178 ? -3.078 -1.543 10.327 1.00 95.94 178 LEU A N 1
ATOM 1332 C CA . LEU A 1 178 ? -2.558 -0.195 10.141 1.00 95.94 178 LEU A CA 1
ATOM 1333 C C . LEU A 1 178 ? -3.607 0.589 9.346 1.00 95.94 178 LEU A C 1
ATOM 1335 O O . LEU A 1 178 ? -4.085 0.116 8.319 1.00 95.94 178 LEU A O 1
ATOM 1339 N N . VAL A 1 179 ? -3.982 1.759 9.841 1.00 94.75 179 VAL A N 1
ATOM 1340 C CA . VAL A 1 179 ? -5.022 2.598 9.247 1.00 94.75 179 VAL A CA 1
ATOM 1341 C C . VAL A 1 179 ? -4.428 3.960 8.934 1.00 94.75 179 VAL A C 1
ATOM 1343 O O . VAL A 1 179 ? -3.790 4.555 9.805 1.00 94.75 179 VAL A O 1
ATOM 1346 N N . TYR A 1 180 ? -4.637 4.420 7.704 1.00 93.56 180 TYR A N 1
ATOM 1347 C CA . TYR A 1 180 ? -4.287 5.759 7.242 1.00 93.56 180 TYR A CA 1
ATOM 1348 C C . TYR A 1 180 ? -5.549 6.623 7.187 1.00 93.56 180 TYR A C 1
ATOM 1350 O O . TYR A 1 180 ? -6.483 6.289 6.460 1.00 93.56 180 TYR A O 1
ATOM 1358 N N . PHE A 1 181 ? -5.590 7.715 7.948 1.00 89.88 181 PHE A N 1
ATOM 1359 C CA . PHE A 1 181 ? -6.667 8.702 7.899 1.00 89.88 181 PHE A CA 1
ATOM 1360 C C . PHE A 1 181 ? -6.408 9.716 6.787 1.00 89.88 181 PHE A C 1
ATOM 1362 O O . PHE A 1 181 ? -5.383 10.402 6.795 1.00 89.88 181 PHE A O 1
ATOM 1369 N N . PHE A 1 182 ? -7.358 9.847 5.862 1.00 85.62 182 PHE A N 1
ATOM 1370 C CA . PHE A 1 182 ? -7.272 10.850 4.804 1.00 85.62 182 PHE A CA 1
ATOM 1371 C C . PHE A 1 182 ? -7.315 12.267 5.387 1.00 85.62 182 PHE A C 1
ATOM 1373 O O . PHE A 1 182 ? -7.972 12.513 6.400 1.00 85.62 182 PHE A O 1
ATOM 1380 N N . GLU A 1 183 ? -6.598 13.191 4.745 1.00 82.38 183 GLU A N 1
ATOM 1381 C CA . GLU A 1 183 ? -6.553 14.618 5.106 1.00 82.38 183 GLU A CA 1
ATOM 1382 C C . GLU A 1 183 ? -6.036 14.913 6.535 1.00 82.38 183 GLU A C 1
ATOM 1384 O O . GLU A 1 183 ? -6.244 16.000 7.074 1.00 82.38 183 GLU A O 1
ATOM 1389 N N . CYS A 1 184 ? -5.313 13.971 7.158 1.00 75.50 184 CYS A N 1
ATOM 1390 C CA . CYS A 1 184 ? -4.689 14.150 8.471 1.00 75.50 184 CYS A CA 1
ATOM 1391 C C . CYS A 1 184 ? -3.166 14.347 8.348 1.00 75.50 184 CYS A C 1
ATOM 1393 O O . CYS A 1 184 ? -2.418 13.392 8.162 1.00 75.50 184 CYS A O 1
ATOM 1395 N N . ASN A 1 185 ? -2.689 15.591 8.472 1.00 73.00 185 ASN A N 1
ATOM 1396 C CA . ASN A 1 185 ? -1.279 15.926 8.217 1.00 73.00 185 ASN A CA 1
ATOM 1397 C C . ASN A 1 185 ? -0.316 15.645 9.385 1.00 73.00 185 ASN A C 1
ATOM 1399 O O . ASN A 1 185 ? 0.863 15.405 9.136 1.00 73.00 185 ASN A O 1
ATOM 1403 N N . ASP A 1 186 ? -0.783 15.680 10.636 1.00 69.62 186 ASP A N 1
ATOM 1404 C CA . ASP A 1 186 ? 0.106 15.596 11.810 1.00 69.62 186 ASP A CA 1
ATOM 1405 C C . ASP A 1 186 ? 0.344 14.153 12.286 1.00 69.62 186 ASP A C 1
ATOM 1407 O O . ASP A 1 186 ? 1.403 13.834 12.825 1.00 69.62 186 ASP A O 1
ATOM 1411 N N . ALA A 1 187 ? -0.637 13.264 12.098 1.00 73.06 187 ALA A N 1
ATOM 1412 C CA . ALA A 1 187 ? -0.560 11.865 12.517 1.00 73.06 187 ALA A CA 1
ATOM 1413 C C . ALA A 1 187 ? -1.486 10.975 11.664 1.00 73.06 187 ALA A C 1
ATOM 1415 O O . ALA A 1 187 ? -2.489 10.463 12.169 1.00 73.06 187 ALA A O 1
ATOM 1416 N N . PRO A 1 188 ? -1.163 10.763 10.374 1.00 85.12 188 PRO A N 1
ATOM 1417 C CA . PRO A 1 188 ? -2.048 10.042 9.462 1.00 85.12 188 PRO A CA 1
ATOM 1418 C C . PRO A 1 188 ? -2.220 8.564 9.825 1.00 85.12 188 PRO A C 1
ATOM 1420 O O . PRO A 1 188 ? -3.221 7.963 9.454 1.00 85.12 188 PRO A O 1
ATOM 1423 N N . PHE A 1 189 ? -1.270 7.964 10.550 1.00 91.81 189 PHE A N 1
ATOM 1424 C CA . PHE A 1 189 ? -1.260 6.530 10.833 1.00 91.81 189 PHE A CA 1
ATOM 1425 C C . PHE A 1 189 ? -1.660 6.182 12.266 1.00 91.81 189 PHE A C 1
ATOM 1427 O O . PHE A 1 189 ? -1.173 6.759 13.237 1.00 91.81 189 PHE A O 1
ATOM 1434 N N . THR A 1 190 ? -2.464 5.130 12.403 1.00 92.69 190 THR A N 1
ATOM 1435 C CA . THR A 1 190 ? -2.762 4.480 13.685 1.00 92.69 190 THR A CA 1
ATOM 1436 C C . THR A 1 190 ? -2.936 2.968 13.514 1.00 92.69 190 THR A C 1
ATOM 1438 O O . THR A 1 190 ? -2.943 2.456 12.398 1.00 92.69 190 THR A O 1
ATOM 1441 N N . VAL A 1 191 ? -3.102 2.232 14.616 1.00 94.44 191 VAL A N 1
ATOM 1442 C CA . VAL A 1 191 ? -3.423 0.795 14.600 1.00 94.44 191 VAL A CA 1
ATOM 1443 C C . VAL A 1 191 ? -4.762 0.517 15.272 1.00 94.44 191 VAL A C 1
ATOM 1445 O O . VAL A 1 191 ? -4.924 0.687 16.485 1.00 94.44 191 VAL A O 1
ATOM 1448 N N . LEU A 1 192 ? -5.721 0.020 14.494 1.00 93.94 192 LEU A N 1
ATOM 1449 C CA . LEU A 1 192 ? -7.091 -0.233 14.939 1.00 93.94 192 LEU A CA 1
ATOM 1450 C C . LEU A 1 192 ? -7.451 -1.714 14.803 1.00 93.94 192 LEU A C 1
ATOM 1452 O O . LEU A 1 192 ? -7.004 -2.413 13.898 1.00 93.94 192 LEU A O 1
ATOM 1456 N N . GLY A 1 193 ? -8.243 -2.214 15.751 1.00 93.19 193 GLY A N 1
ATOM 1457 C CA . GLY A 1 193 ? -8.873 -3.530 15.622 1.00 93.19 193 GLY A CA 1
ATOM 1458 C C . GLY A 1 193 ? -10.193 -3.426 14.857 1.00 93.19 193 GLY A C 1
ATOM 1459 O O . GLY A 1 193 ? -10.763 -2.341 14.772 1.00 93.19 193 GLY A O 1
ATOM 1460 N N . 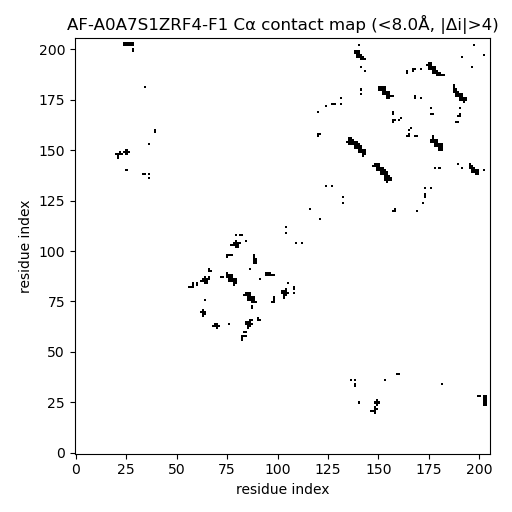ASN A 1 194 ? -10.720 -4.560 14.389 1.00 90.62 194 ASN A N 1
ATOM 1461 C CA . ASN A 1 194 ? -11.944 -4.616 13.575 1.00 90.62 1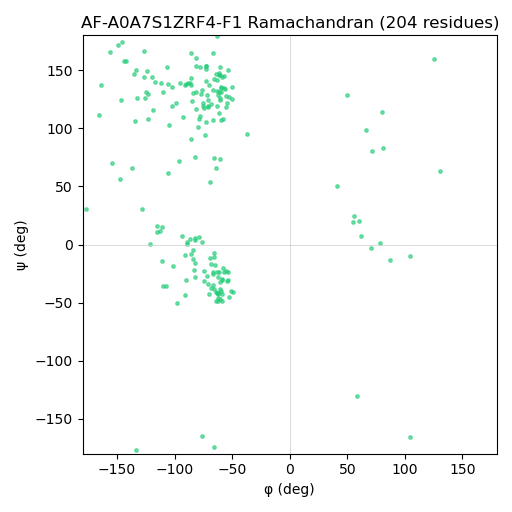94 ASN A CA 1
ATOM 1462 C C . ASN A 1 194 ? -13.159 -3.919 14.211 1.00 90.62 194 ASN A C 1
ATOM 1464 O O . ASN A 1 194 ? -13.960 -3.338 13.503 1.00 90.62 194 ASN A O 1
ATOM 1468 N N . ALA A 1 195 ? -13.270 -3.874 15.543 1.00 89.88 195 ALA A N 1
ATOM 1469 C CA . ALA A 1 195 ? -14.363 -3.164 16.226 1.00 89.88 195 ALA A CA 1
ATOM 1470 C C . ALA A 1 195 ? -14.355 -1.629 16.035 1.00 89.88 195 ALA A C 1
ATOM 1472 O O . ALA A 1 195 ? -15.289 -0.947 16.451 1.00 89.88 195 ALA A O 1
ATOM 1473 N N . LYS A 1 196 ? -13.276 -1.069 15.480 1.00 91.12 196 LYS A N 1
ATOM 1474 C CA . LYS A 1 196 ? -13.094 0.365 15.210 1.00 91.12 196 LYS A CA 1
ATOM 1475 C C . LYS A 1 196 ? -12.992 0.663 13.712 1.00 91.12 196 LYS A C 1
ATOM 1477 O O . LYS A 1 196 ? -12.606 1.772 13.359 1.00 91.12 196 LYS A O 1
ATOM 1482 N N . ILE A 1 197 ? -13.299 -0.319 12.864 1.00 91.31 197 ILE A N 1
ATOM 1483 C CA . ILE A 1 197 ? -13.213 -0.245 11.406 1.00 91.31 197 ILE A CA 1
ATOM 1484 C C . ILE A 1 197 ? -14.519 -0.796 10.837 1.00 91.31 197 ILE A C 1
ATOM 1486 O O . ILE A 1 197 ? -14.902 -1.914 11.168 1.00 91.31 197 ILE A O 1
ATOM 1490 N N . VAL A 1 198 ? -15.189 -0.029 9.989 1.00 90.06 198 VAL A N 1
ATOM 1491 C CA . VAL A 1 198 ? -16.445 -0.422 9.336 1.00 90.06 198 VAL A CA 1
ATOM 1492 C C . VAL A 1 198 ? -16.282 -0.237 7.835 1.00 90.06 198 VAL A C 1
ATOM 1494 O O . VAL A 1 198 ? -15.594 0.691 7.402 1.00 90.06 198 VAL A O 1
ATOM 1497 N N . ASN A 1 199 ? -16.891 -1.124 7.050 1.00 87.44 199 ASN A N 1
ATOM 1498 C CA . ASN A 1 199 ? -16.859 -1.031 5.594 1.00 87.44 199 ASN A CA 1
ATOM 1499 C C . ASN A 1 199 ? -17.411 0.327 5.147 1.00 87.44 199 ASN A C 1
ATOM 1501 O O . ASN A 1 199 ? -18.341 0.860 5.754 1.00 87.44 199 ASN A O 1
ATOM 1505 N N . TRP A 1 200 ? -16.849 0.885 4.076 1.00 83.31 200 TRP A N 1
ATOM 1506 C CA . TRP A 1 200 ? -17.271 2.186 3.553 1.00 83.31 200 TRP A CA 1
ATOM 1507 C C . TRP A 1 200 ? -18.785 2.272 3.296 1.00 83.31 200 TRP A C 1
ATOM 1509 O O . TRP A 1 200 ? -19.432 3.236 3.708 1.00 83.31 200 TRP A O 1
ATOM 1519 N N . GLU A 1 201 ? -19.351 1.233 2.675 1.00 76.12 201 GLU A N 1
ATOM 1520 C CA . GLU A 1 201 ? -20.772 1.139 2.304 1.00 76.12 201 GLU A CA 1
ATOM 1521 C C . GLU A 1 201 ? -21.701 0.877 3.496 1.00 76.12 201 GLU A C 1
ATOM 1523 O O . GLU A 1 201 ? -22.877 1.226 3.460 1.00 76.12 201 GLU A O 1
ATOM 1528 N N . GLU A 1 202 ? -21.178 0.308 4.584 1.00 71.19 202 GLU A N 1
ATOM 1529 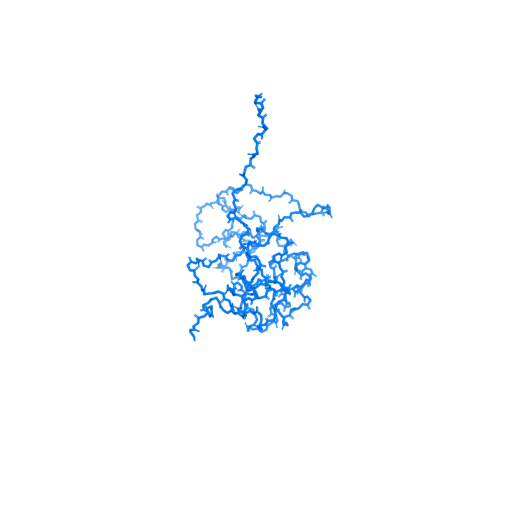C CA . GLU A 1 202 ? -21.936 0.057 5.816 1.00 71.19 202 GLU A CA 1
ATOM 1530 C C . GLU A 1 202 ? -22.095 1.321 6.677 1.00 71.19 202 GLU A C 1
ATOM 1532 O O . GLU A 1 202 ? -22.633 1.255 7.787 1.00 71.19 202 GLU A O 1
ATOM 1537 N N . GLY A 1 203 ? -21.665 2.483 6.166 1.00 61.88 203 GLY A N 1
ATOM 1538 C CA . GLY A 1 203 ? -22.030 3.810 6.658 1.00 61.88 203 GLY A CA 1
ATOM 1539 C C . GLY A 1 203 ? -23.543 4.048 6.566 1.00 61.88 203 GLY A C 1
ATOM 1540 O O . GLY A 1 203 ? -24.002 4.809 5.724 1.00 61.88 203 GLY A O 1
ATOM 1541 N N . TYR A 1 204 ? -24.280 3.385 7.463 1.00 55.84 204 TYR A N 1
ATOM 1542 C CA . TYR A 1 204 ? -25.729 3.360 7.696 1.00 55.84 204 TYR A CA 1
ATOM 1543 C C . TYR A 1 204 ? -26.610 2.732 6.585 1.00 55.84 204 TYR A C 1
ATOM 1545 O O . TYR A 1 204 ? -27.034 3.409 5.654 1.00 55.84 204 TYR A O 1
ATOM 1553 N N . MET A 1 205 ? -27.002 1.460 6.766 1.00 43.56 205 MET A N 1
ATOM 1554 C CA . MET A 1 205 ? -28.368 1.008 6.441 1.00 43.56 205 MET A CA 1
ATOM 1555 C C . MET A 1 205 ? -29.228 1.168 7.709 1.00 43.56 205 MET A C 1
ATOM 1557 O O . MET A 1 205 ? -28.735 0.919 8.810 1.00 43.56 205 MET A O 1
ATOM 1561 N N . GLU A 1 206 ? -30.449 1.672 7.517 1.00 44.22 206 GLU A N 1
ATOM 1562 C CA . GLU A 1 206 ? -31.421 2.231 8.486 1.00 44.22 206 GLU A CA 1
ATOM 1563 C C . GLU A 1 206 ? -31.545 1.555 9.871 1.00 44.22 206 GLU A C 1
ATOM 1565 O O . GLU A 1 206 ? -31.535 0.308 9.963 1.00 44.22 206 GLU A O 1
#

Sequence (206 aa):
MAGILGRKGEFSPETKQSMTFLQSKPPPAATIIPPSSPNPLESSKVEEGRESIATTIAYEGTGGCLSCGADDDHANLLICEACNGEFHTYCLDPPLRCVPDGDFYCDNCKPLQKLKDLDNLDTLINALPPAITSRFGEIVWAAGGVGFGWWPACIYDPRLTVGGARSLAKKHLGKKHLVYFFECNDAPFTVLGNAKIVNWEEGYME

pLDDT: mean 74.03, std 22.1, range [26.98, 96.56]

Nearest PDB structures (foldseek):
  6fhq-assembly1_A  TM=8.851E-01  e=9.427E-04  Homo sapiens
  4qf3-assembly3_B  TM=8.664E-01  e=7.830E-04  Homo sapiens
  2ysm-assembly1_A  TM=9.392E-01  e=2.536E-03  Homo sapiens
  2miq-assembly1_A  TM=5.923E-01  e=1.191E-02  Drosophila melanogaster
  8bpc-assembly1_C  TM=5.313E-01  e=6.824E-03  Homo sapiens

Solvent-accessible surface area (backbone atoms only — not comparable to full-atom values): 13242 Å² total; per-residue (Å²): 133,82,88,88,82,85,86,78,85,81,77,79,79,86,85,71,83,70,101,76,60,92,48,93,59,54,67,58,73,71,90,65,78,80,77,72,70,81,59,71,80,75,72,74,76,79,79,88,85,79,88,88,84,83,75,89,57,84,58,82,72,67,83,29,17,76,72,80,65,50,74,62,68,67,90,42,50,42,56,17,83,80,53,66,48,36,34,39,30,68,64,40,91,78,56,41,95,56,80,71,95,72,92,44,60,47,86,87,40,42,63,57,52,54,62,70,44,72,78,46,54,64,64,57,56,73,70,48,59,63,91,60,62,73,43,47,59,40,58,24,34,30,49,57,65,97,92,50,39,51,40,62,24,28,30,44,53,56,83,63,42,60,72,69,60,24,53,54,34,64,76,34,60,94,71,37,45,34,32,36,39,67,96,41,88,91,69,32,67,50,77,44,45,71,96,36,49,41,56,45,81,64,20,66,74,135

Mean predicted aligned error: 15.12 Å

Foldseek 3Di:
DDDDDDDDDDDDPPPDPDLDDQDPAFAALPPDDQDFQDDLPPPPPDDDDDDDDPPDDQDPDPQDAPQPSDNDDVQQWAAAPNRRHIHGQVSAVVRHPHDDPDHDHHPVCVVVVVVLCPVVVVVLLVPADCVLNVQARAWWFFQDDPSGHTAIKGQHDLSSDDDPLVVQCSVCPNNWTWIAGPPDDPDRTDTHHPVGIGHSNVSDDD

Organism: NCBI:txid49249

Secondary structure (DSSP, 8-state):
----PPPP-PPPGGG---S----SSPPP--SPPPPPPPPTTTT--------SS---------SSBTTT-----GGGEEE-TTT--EEEGGGSSSPPSSPPSS----TTTHHHHHHHGGG-HHHHHHTS-HHHHTTTT-EEEEE-STT--EEEEEE--GGG--HHHHHHHHHTTTTSEEEEETT-SS--EEEE-GGGEEEGGGS---

InterPro domains:
  IPR000313 PWWP domain [PF00855] (137-203)
  IPR000313 PWWP domain [PS50812] (136-203)
  IPR001965 Zinc finger, PHD-type [SM00249] (64-110)
  IPR011011 Zinc finger, FYVE/PHD-type [SSF57903] (64-114)
  IPR013083 Zinc finger, RING/FYVE/PHD-type [G3DSA:3.30.40.10] (23-121)
  IPR019786 Zinc finger, PHD-type, conserved site [PS01359] (65-109)
  IPR019787 Zinc finger, PHD-finger [PF00628] (65-109)
  IPR019787 Zinc finger, PHD-finger [PS50016] (62-112)

Radius of gyration: 23.07 Å; Cα contacts (8 Å, |Δi|>4): 246; chains: 1; bounding box: 56×81×50 Å